Protein AF-A0A2E3HPB3-F1 (afdb_monomer)

Structure (mmCIF, N/CA/C/O backbone):
data_AF-A0A2E3HPB3-F1
#
_entry.id   AF-A0A2E3HPB3-F1
#
loop_
_atom_site.group_PDB
_atom_site.id
_atom_site.type_symbol
_atom_site.label_atom_id
_atom_site.label_alt_id
_atom_site.label_comp_id
_atom_site.label_asym_id
_atom_site.label_entity_id
_atom_site.label_seq_id
_atom_site.pdbx_PDB_ins_code
_atom_site.Cartn_x
_atom_site.Cartn_y
_atom_site.Cartn_z
_atom_site.occupancy
_atom_site.B_iso_or_equiv
_atom_site.auth_seq_id
_atom_site.auth_comp_id
_atom_site.auth_asym_id
_atom_site.auth_atom_id
_atom_site.pdbx_PDB_model_num
ATOM 1 N N . MET A 1 1 ? -21.289 51.009 31.055 1.00 35.31 1 MET A N 1
ATOM 2 C CA . MET A 1 1 ? -22.505 50.602 30.320 1.00 35.31 1 MET A CA 1
ATOM 3 C C . MET A 1 1 ? -22.100 50.362 28.869 1.00 35.31 1 MET A C 1
ATOM 5 O O . MET A 1 1 ? -22.035 51.293 28.080 1.00 35.31 1 MET A O 1
ATOM 9 N N . LEU A 1 2 ? -21.604 49.149 28.607 1.00 27.69 2 LEU A N 1
ATOM 10 C CA . LEU A 1 2 ? -20.829 48.778 27.420 1.00 27.69 2 LEU A CA 1
ATOM 11 C C . LEU A 1 2 ? -21.736 48.537 26.209 1.00 27.69 2 LEU A C 1
ATOM 13 O O . LEU A 1 2 ? -22.706 47.791 26.275 1.00 27.69 2 LEU A O 1
ATOM 17 N N . LEU A 1 3 ? -21.364 49.201 25.118 1.00 26.70 3 LEU A N 1
ATOM 18 C CA . LEU A 1 3 ? -21.991 49.202 23.805 1.00 26.70 3 LEU A CA 1
ATOM 19 C C . LEU A 1 3 ? -21.912 47.838 23.105 1.00 26.70 3 LEU A C 1
ATOM 21 O O . LEU A 1 3 ? -20.835 47.264 22.944 1.00 26.70 3 LEU A O 1
ATOM 25 N N . LEU A 1 4 ? -23.059 47.412 22.579 1.00 33.59 4 LEU A N 1
ATOM 26 C CA . LEU A 1 4 ? -23.195 46.507 21.440 1.00 33.59 4 LEU A CA 1
ATOM 27 C C . LEU A 1 4 ? -22.296 46.956 20.274 1.00 33.59 4 LEU A C 1
ATOM 29 O O . LEU A 1 4 ? -22.529 48.005 19.676 1.00 33.59 4 LEU A O 1
ATOM 33 N N . LYS A 1 5 ? -21.319 46.126 19.894 1.00 29.44 5 LYS A N 1
ATOM 34 C CA . LYS A 1 5 ? -20.762 46.097 18.534 1.00 29.44 5 LYS A CA 1
ATOM 35 C C . LYS A 1 5 ? -20.540 44.654 18.103 1.00 29.44 5 LYS A C 1
ATOM 37 O O . LYS A 1 5 ? -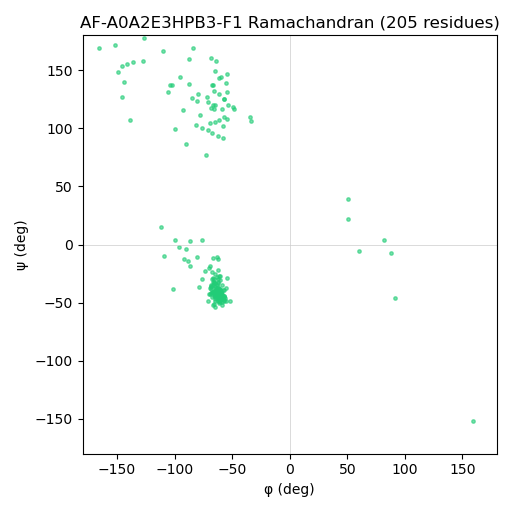19.616 43.984 18.558 1.00 29.44 5 LYS A O 1
ATOM 42 N N . ALA A 1 6 ? -21.399 44.215 17.189 1.00 35.78 6 ALA A N 1
ATOM 43 C CA . ALA A 1 6 ? -21.178 43.071 16.326 1.00 35.78 6 ALA A CA 1
ATOM 44 C C . ALA A 1 6 ? -19.790 43.183 15.675 1.00 35.78 6 ALA A C 1
ATOM 46 O O . ALA A 1 6 ? -19.506 44.138 14.951 1.00 35.78 6 ALA A O 1
ATOM 47 N N . LYS A 1 7 ? -18.909 42.219 15.952 1.00 32.72 7 LYS A N 1
ATOM 48 C CA . LYS A 1 7 ? -17.647 42.060 15.232 1.00 32.72 7 LYS A CA 1
ATOM 49 C C . LYS A 1 7 ? -17.840 40.959 14.201 1.00 32.72 7 LYS A C 1
ATOM 51 O O . LYS A 1 7 ? -17.795 39.775 14.516 1.00 32.72 7 LYS A O 1
ATOM 56 N N . GLN A 1 8 ? -18.074 41.412 12.973 1.00 33.19 8 GLN A N 1
ATOM 57 C CA . GLN A 1 8 ? -17.817 40.707 11.727 1.0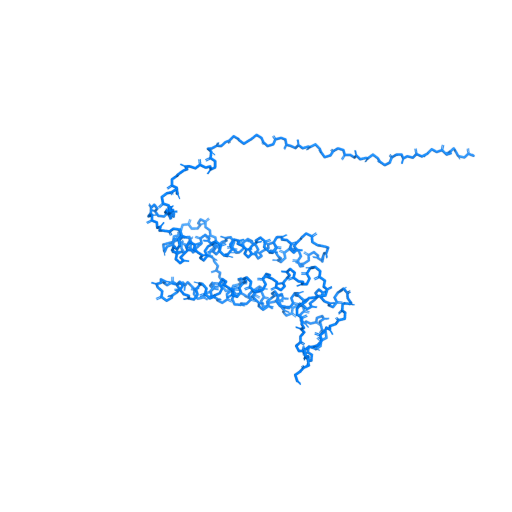0 33.19 8 GLN A CA 1
ATOM 58 C C . GLN A 1 8 ? -16.546 39.853 11.888 1.00 33.19 8 GLN A C 1
ATOM 60 O O . GLN A 1 8 ? -15.445 40.394 12.026 1.00 33.19 8 GLN A O 1
ATOM 65 N N . ILE A 1 9 ? -16.682 38.527 11.925 1.00 39.16 9 ILE A N 1
ATOM 66 C CA . ILE A 1 9 ? -15.527 37.632 11.867 1.00 39.16 9 ILE A CA 1
ATOM 67 C C . ILE A 1 9 ? -14.973 37.771 10.453 1.00 39.16 9 ILE A C 1
ATOM 69 O O . ILE A 1 9 ? -15.575 37.338 9.472 1.00 39.16 9 ILE A O 1
ATOM 73 N N . HIS A 1 10 ? -13.859 38.489 10.360 1.00 36.03 10 HIS A N 1
ATOM 74 C CA . HIS A 1 10 ? -13.118 38.719 9.135 1.00 36.03 10 HIS A CA 1
ATOM 75 C C . HIS A 1 10 ? -12.724 37.358 8.546 1.00 36.03 10 HIS A C 1
ATOM 77 O O . HIS A 1 10 ? -11.862 36.667 9.086 1.00 36.03 10 HIS A O 1
ATOM 83 N N . LEU A 1 11 ? -13.344 36.989 7.424 1.00 37.62 11 LEU A N 1
ATOM 84 C CA . LEU A 1 11 ? -12.780 36.048 6.461 1.00 37.62 11 LEU A CA 1
ATOM 85 C C . LEU A 1 11 ? -11.439 36.632 6.002 1.00 37.62 11 LEU A C 1
ATOM 87 O O . LEU A 1 11 ? -11.377 37.462 5.092 1.00 37.62 11 LEU A O 1
ATOM 91 N N . THR A 1 12 ? -10.360 36.264 6.684 1.00 40.06 12 THR A N 1
ATOM 92 C CA . THR A 1 12 ? -9.002 36.571 6.260 1.00 40.06 12 THR A CA 1
ATOM 93 C C . THR A 1 12 ? -8.743 35.838 4.951 1.00 40.06 12 THR A C 1
ATOM 95 O O . THR A 1 12 ? -8.593 34.622 4.889 1.00 40.06 12 THR A O 1
ATOM 98 N N . SER A 1 13 ? -8.750 36.632 3.885 1.00 42.00 13 SER A N 1
ATOM 99 C CA . SER A 1 13 ? -8.303 36.324 2.532 1.00 42.00 13 SER A CA 1
ATOM 100 C C . SER A 1 13 ? -7.113 35.356 2.517 1.00 42.00 13 SER A C 1
ATOM 102 O O . SER A 1 13 ? -5.971 35.733 2.795 1.00 42.00 13 SER A O 1
ATOM 104 N N . LEU A 1 14 ? -7.372 34.099 2.146 1.00 47.59 14 LEU A N 1
ATOM 105 C CA . LEU A 1 14 ? -6.351 33.203 1.615 1.00 47.59 14 LEU A CA 1
ATOM 106 C C . LEU A 1 14 ? -5.850 33.833 0.310 1.00 47.59 14 LEU A C 1
ATOM 108 O O . LEU A 1 14 ? -6.446 33.644 -0.752 1.00 47.59 14 LEU A O 1
ATOM 112 N N . LYS A 1 15 ? -4.768 34.616 0.378 1.00 47.03 15 LYS A N 1
ATOM 113 C CA . LYS A 1 15 ? -4.066 35.098 -0.816 1.00 47.03 15 LYS A CA 1
ATOM 114 C C . LYS A 1 15 ? -3.632 33.871 -1.621 1.00 47.03 15 LYS A C 1
ATOM 116 O O . LYS A 1 15 ? -2.656 33.213 -1.264 1.00 47.03 15 LYS A O 1
ATOM 121 N N . LYS A 1 16 ? -4.356 33.546 -2.700 1.00 56.94 16 LYS A N 1
ATOM 122 C CA . LYS A 1 16 ? -3.933 32.541 -3.683 1.00 56.94 16 LYS A CA 1
ATOM 123 C C . LYS A 1 16 ? -2.545 32.944 -4.172 1.00 56.94 16 LYS A C 1
ATOM 125 O O . LYS A 1 16 ? -2.402 33.925 -4.899 1.00 56.94 16 LYS A O 1
ATOM 130 N N . LYS A 1 17 ? -1.513 32.205 -3.763 1.00 55.81 17 LYS A N 1
ATOM 131 C CA . LYS A 1 17 ? -0.194 32.293 -4.388 1.00 55.81 17 LYS A CA 1
ATOM 132 C C . LYS A 1 17 ? -0.417 31.871 -5.839 1.00 55.81 17 LYS A C 1
ATOM 134 O O . LYS A 1 17 ? -0.723 30.710 -6.095 1.00 55.81 17 LYS A O 1
ATOM 139 N N . VAL A 1 18 ? -0.369 32.817 -6.775 1.00 55.22 18 VAL A N 1
ATOM 140 C CA . VAL A 1 18 ? -0.432 32.503 -8.204 1.00 55.22 18 VAL A CA 1
ATOM 141 C C . VAL A 1 18 ? 0.856 31.757 -8.527 1.00 55.22 18 VAL A C 1
ATOM 143 O O . VAL A 1 18 ? 1.910 32.363 -8.707 1.00 55.22 18 VAL A O 1
ATOM 146 N N . ILE A 1 19 ? 0.791 30.428 -8.519 1.00 59.78 19 ILE A N 1
ATOM 147 C CA . ILE A 1 19 ? 1.886 29.583 -8.979 1.00 59.78 19 ILE A CA 1
ATOM 148 C C . ILE A 1 19 ? 1.920 29.753 -10.500 1.00 59.78 19 ILE A C 1
ATOM 150 O O . ILE A 1 19 ? 1.117 29.157 -11.215 1.00 59.78 19 ILE A O 1
ATOM 154 N N . LYS A 1 20 ? 2.808 30.615 -11.011 1.00 59.38 20 LYS A N 1
ATOM 155 C CA . LYS A 1 20 ? 3.120 30.617 -12.443 1.00 59.38 20 LYS A CA 1
ATOM 156 C C . LYS A 1 20 ? 3.783 29.278 -12.757 1.00 59.38 20 LYS A C 1
ATOM 158 O O . LYS A 1 20 ? 4.824 28.963 -12.187 1.00 59.38 20 LYS A O 1
ATOM 163 N N . MET A 1 21 ? 3.186 28.492 -13.651 1.00 56.34 21 MET A N 1
ATOM 164 C CA . MET A 1 21 ? 3.790 27.259 -14.159 1.00 56.34 21 MET A CA 1
ATOM 165 C C . MET A 1 21 ? 4.947 27.607 -15.106 1.00 56.34 21 MET A C 1
ATOM 167 O O . MET A 1 21 ? 4.804 27.574 -16.324 1.00 56.34 21 MET A O 1
ATOM 171 N N . THR A 1 22 ? 6.090 28.003 -14.550 1.00 64.19 22 THR A N 1
ATOM 172 C CA . THR A 1 22 ? 7.336 28.216 -15.293 1.00 64.19 22 THR A CA 1
ATOM 173 C C . THR A 1 22 ? 8.115 26.906 -15.315 1.00 64.19 22 THR A C 1
ATOM 175 O O . THR A 1 22 ? 8.931 26.638 -14.438 1.00 64.19 22 THR A O 1
ATOM 178 N N . GLY A 1 23 ? 7.808 26.055 -16.289 1.00 66.88 23 GLY A N 1
ATOM 179 C CA . GLY A 1 23 ? 8.467 24.772 -16.506 1.00 66.88 23 GLY A CA 1
ATOM 180 C C . GLY A 1 23 ? 8.124 24.212 -17.887 1.00 66.88 23 GLY A C 1
ATOM 181 O O . GLY A 1 23 ? 7.237 24.750 -18.559 1.00 66.88 23 GLY A O 1
ATOM 182 N N . PRO A 1 24 ? 8.820 23.157 -18.344 1.00 73.56 24 PRO A N 1
ATOM 183 C CA . PRO A 1 24 ? 8.450 22.469 -19.573 1.00 73.56 24 PRO A CA 1
ATOM 184 C C . PRO A 1 24 ? 6.982 22.029 -19.517 1.00 73.56 24 PRO A C 1
ATOM 186 O O . PRO A 1 24 ? 6.447 21.711 -18.452 1.00 73.56 24 PRO A O 1
ATOM 189 N N . LYS A 1 25 ? 6.317 22.032 -20.679 1.00 82.06 25 LYS A N 1
ATOM 190 C CA . LYS A 1 25 ? 4.925 21.582 -20.789 1.00 82.06 25 LYS A CA 1
ATOM 191 C C . LYS A 1 25 ? 4.808 20.167 -20.224 1.00 82.06 25 LYS A C 1
ATOM 193 O O . LYS A 1 25 ? 5.574 19.288 -20.607 1.00 82.06 25 LYS A O 1
ATOM 198 N N . ILE A 1 26 ? 3.821 19.956 -19.352 1.00 81.94 26 ILE A N 1
ATOM 199 C CA . ILE A 1 26 ? 3.561 18.641 -18.746 1.00 81.94 26 ILE A CA 1
ATOM 200 C C . ILE A 1 26 ? 3.239 17.601 -19.834 1.00 81.94 26 ILE A C 1
ATOM 202 O O . ILE A 1 26 ? 3.688 16.461 -19.760 1.00 81.94 26 ILE A O 1
ATOM 206 N N . TYR A 1 27 ? 2.504 17.993 -20.880 1.00 86.31 27 TYR A N 1
ATOM 207 C CA . TYR A 1 27 ? 2.225 17.125 -22.021 1.00 86.31 27 TYR A CA 1
ATOM 208 C C . TYR A 1 27 ? 3.366 17.174 -23.048 1.00 86.31 27 TYR A C 1
ATOM 210 O O . TYR A 1 27 ? 3.728 18.236 -23.553 1.00 86.31 27 TYR A O 1
ATOM 218 N N . THR A 1 28 ? 3.905 16.003 -23.397 1.00 88.38 28 THR A N 1
ATOM 219 C CA . THR A 1 28 ? 4.989 15.865 -24.390 1.00 88.38 28 THR A CA 1
ATOM 220 C C . THR A 1 28 ? 4.541 15.220 -25.699 1.00 88.38 28 THR A C 1
ATOM 222 O O . THR A 1 28 ? 5.323 15.189 -26.643 1.00 88.38 28 THR A O 1
ATOM 225 N N . LYS A 1 29 ? 3.317 14.668 -25.754 1.00 90.69 29 LYS A N 1
ATOM 226 C CA . LYS A 1 29 ? 2.760 13.856 -26.860 1.00 90.69 29 LYS A CA 1
ATOM 227 C C . LYS A 1 29 ? 3.523 12.565 -27.190 1.00 90.69 29 LYS A C 1
ATOM 229 O O . LYS A 1 29 ? 3.034 11.733 -27.941 1.00 90.69 29 LYS A O 1
ATOM 234 N N . LYS A 1 30 ? 4.674 12.321 -26.555 1.00 88.31 30 LYS A N 1
ATOM 235 C CA . LYS A 1 30 ? 5.523 11.147 -26.801 1.00 88.31 30 LYS A CA 1
ATOM 236 C C . LYS A 1 30 ? 4.864 9.808 -26.481 1.00 88.31 30 LYS A C 1
ATOM 238 O O . LYS A 1 30 ? 5.467 8.807 -26.811 1.00 88.31 30 LYS A O 1
ATOM 243 N N . GLY A 1 31 ? 3.724 9.762 -25.794 1.00 90.62 31 GLY A N 1
ATOM 244 C CA . GLY A 1 31 ? 3.033 8.511 -25.460 1.00 90.62 31 GLY A CA 1
ATOM 245 C C . GLY A 1 31 ? 1.699 8.319 -26.180 1.00 90.62 31 GLY A C 1
ATOM 246 O O . GLY A 1 31 ? 0.885 7.526 -25.712 1.00 90.62 31 GLY A O 1
ATOM 247 N N . GLU A 1 32 ? 1.410 9.092 -27.231 1.00 94.31 32 GLU A N 1
ATOM 248 C CA . GLU A 1 32 ? 0.180 8.944 -28.034 1.00 94.31 32 GLU A CA 1
ATOM 249 C C . GLU A 1 32 ? 0.182 7.651 -28.869 1.00 94.31 32 GLU A C 1
ATOM 251 O O . GLU A 1 32 ? -0.877 7.122 -29.183 1.00 94.31 32 GLU A O 1
ATOM 256 N N . ASP A 1 33 ? 1.362 7.076 -29.111 1.00 94.94 33 ASP A N 1
ATOM 257 C CA . ASP A 1 33 ? 1.581 5.773 -29.752 1.00 94.94 33 ASP A CA 1
ATOM 258 C C . ASP A 1 33 ? 1.290 4.565 -28.835 1.00 94.94 33 ASP A C 1
ATOM 260 O O . ASP A 1 33 ? 1.533 3.420 -29.207 1.00 94.94 33 ASP A O 1
ATOM 264 N N . GLY A 1 34 ? 0.808 4.803 -27.611 1.00 94.19 34 GLY A N 1
ATOM 265 C CA . GLY A 1 34 ? 0.532 3.749 -26.633 1.00 94.19 34 GLY A CA 1
ATOM 266 C C . GLY A 1 34 ? 1.755 3.261 -25.848 1.00 94.19 34 GLY A C 1
ATOM 267 O O . GLY A 1 34 ? 1.606 2.370 -25.006 1.00 94.19 34 GLY A O 1
ATOM 268 N N . THR A 1 35 ? 2.934 3.865 -26.038 1.00 96.25 35 THR A N 1
ATOM 269 C CA . THR A 1 35 ? 4.159 3.515 -25.302 1.00 96.25 35 THR A CA 1
ATOM 270 C C . THR A 1 35 ? 4.581 4.610 -24.308 1.00 96.25 35 THR A C 1
ATOM 272 O O . THR A 1 35 ? 4.032 5.715 -24.275 1.00 96.25 35 THR A O 1
ATOM 275 N N . THR A 1 36 ? 5.501 4.287 -23.399 1.00 93.25 36 THR A N 1
ATOM 276 C CA . THR A 1 36 ? 6.054 5.204 -22.393 1.00 93.25 36 THR A CA 1
ATOM 277 C C . THR A 1 36 ? 7.520 4.883 -22.119 1.00 93.25 36 THR A C 1
ATOM 279 O O . THR A 1 36 ? 7.951 3.750 -22.313 1.00 93.25 36 THR A O 1
ATOM 282 N N . GLY A 1 37 ? 8.293 5.882 -21.689 1.00 88.31 37 GLY A N 1
ATOM 283 C CA . GLY A 1 37 ? 9.703 5.707 -21.338 1.00 88.31 37 GLY A CA 1
ATOM 284 C C . GLY A 1 37 ? 9.889 5.295 -19.878 1.00 88.31 37 GLY A C 1
ATOM 285 O O . GLY A 1 37 ? 9.232 5.854 -19.000 1.00 88.31 37 GLY A O 1
ATOM 286 N N . LEU A 1 38 ? 10.797 4.354 -19.630 1.00 85.25 38 LEU A N 1
ATOM 287 C CA . LEU A 1 38 ? 11.338 4.036 -18.310 1.00 85.25 38 LEU A CA 1
ATOM 288 C C . LEU A 1 38 ? 12.493 4.984 -17.962 1.00 85.25 38 LEU A C 1
ATOM 290 O O . LEU A 1 38 ? 13.018 5.697 -18.821 1.00 85.25 38 LEU A O 1
ATOM 294 N N . PHE A 1 39 ? 12.934 4.965 -16.703 1.00 75.19 39 PHE A N 1
ATOM 295 C CA . PHE A 1 39 ? 14.071 5.777 -16.258 1.00 75.19 39 PHE A CA 1
ATOM 296 C C . PHE A 1 39 ? 15.373 5.430 -17.001 1.00 75.19 39 PHE A C 1
ATOM 298 O O . PHE A 1 39 ? 16.202 6.305 -17.239 1.00 75.19 39 PHE A O 1
ATOM 305 N N . SER A 1 40 ? 15.539 4.176 -17.425 1.00 75.94 40 SER A N 1
ATOM 306 C CA . SER A 1 40 ? 16.660 3.747 -18.268 1.00 75.94 40 SER A CA 1
ATOM 307 C C . SER A 1 40 ? 16.676 4.323 -19.688 1.00 75.94 40 SER A C 1
ATOM 309 O O . SER A 1 40 ? 17.677 4.157 -20.384 1.00 75.94 40 SER A O 1
ATOM 311 N N . GLY A 1 41 ? 15.592 4.959 -20.138 1.00 81.81 41 GLY A N 1
ATOM 312 C CA . GLY A 1 41 ? 15.401 5.380 -21.527 1.00 81.81 41 GLY A CA 1
ATOM 313 C C . GLY A 1 41 ? 14.755 4.316 -22.422 1.00 81.81 41 GLY A C 1
ATOM 314 O O . GLY A 1 41 ? 14.376 4.633 -23.548 1.00 81.81 41 GLY A O 1
ATOM 315 N N . GLU A 1 42 ? 14.574 3.088 -21.927 1.00 87.38 42 GLU A N 1
ATOM 316 C CA . GLU A 1 42 ? 13.807 2.042 -22.610 1.00 87.38 42 GLU A CA 1
ATOM 317 C C . GLU A 1 42 ? 12.346 2.475 -22.807 1.00 87.38 42 GLU A C 1
ATOM 319 O O . GLU A 1 42 ? 11.765 3.133 -21.942 1.00 87.38 42 GLU A O 1
ATOM 324 N N . ARG A 1 43 ? 11.733 2.105 -23.938 1.00 92.25 43 ARG A N 1
ATOM 325 C CA . ARG A 1 43 ? 10.304 2.329 -24.186 1.00 92.25 43 ARG A CA 1
ATOM 326 C C . ARG A 1 43 ? 9.527 1.031 -24.077 1.00 92.25 43 ARG A C 1
ATOM 328 O O . ARG A 1 43 ? 9.866 0.049 -24.724 1.00 92.25 43 ARG A O 1
ATOM 335 N N . VAL A 1 44 ? 8.434 1.071 -23.327 1.00 93.25 44 VAL A N 1
ATOM 336 C CA . VAL A 1 44 ? 7.535 -0.068 -23.126 1.00 93.25 44 VAL A CA 1
ATOM 337 C C . VAL A 1 44 ? 6.095 0.319 -23.434 1.00 93.25 44 VAL A C 1
ATOM 339 O O . VAL A 1 44 ? 5.720 1.490 -23.361 1.00 93.25 44 VAL A O 1
ATOM 342 N N . ASN A 1 45 ? 5.255 -0.665 -23.744 1.00 96.56 45 ASN A N 1
ATOM 343 C CA . ASN A 1 45 ? 3.814 -0.446 -23.843 1.00 96.56 45 ASN A CA 1
ATOM 344 C C . ASN A 1 45 ? 3.240 0.061 -22.509 1.00 96.56 45 ASN A C 1
ATOM 346 O O . ASN A 1 45 ? 3.632 -0.413 -21.444 1.00 96.56 45 ASN A O 1
ATOM 350 N N . LYS A 1 46 ? 2.244 0.955 -22.537 1.00 95.25 46 LYS A N 1
ATOM 351 C CA . LYS A 1 46 ? 1.577 1.439 -21.308 1.00 95.25 46 LYS A CA 1
ATOM 352 C C . LYS A 1 46 ? 0.858 0.338 -20.520 1.00 95.25 46 LYS A C 1
ATOM 354 O O . LYS A 1 46 ? 0.631 0.499 -19.327 1.00 95.25 46 LYS A O 1
ATOM 359 N N . HIS A 1 47 ? 0.510 -0.771 -21.174 1.00 94.50 47 HIS A N 1
ATOM 360 C CA . HIS A 1 47 ? -0.072 -1.951 -20.528 1.00 94.50 47 HIS A CA 1
ATOM 361 C C . HIS A 1 47 ? 0.982 -2.932 -19.983 1.00 94.50 47 HIS A C 1
ATOM 363 O O . HIS A 1 47 ? 0.613 -3.991 -19.478 1.00 94.50 47 HIS A O 1
ATOM 369 N N . ASN A 1 48 ? 2.280 -2.616 -20.088 1.00 95.44 48 ASN A N 1
ATOM 370 C CA . ASN A 1 48 ? 3.345 -3.407 -19.476 1.00 95.44 48 ASN A CA 1
ATOM 371 C C . ASN A 1 48 ? 3.083 -3.560 -17.965 1.00 95.44 48 ASN A C 1
ATOM 373 O O . ASN A 1 48 ? 2.670 -2.604 -17.301 1.00 95.44 48 ASN A O 1
ATOM 377 N N . ILE A 1 49 ? 3.327 -4.761 -17.426 1.00 95.88 49 ILE A N 1
ATOM 378 C CA . ILE A 1 49 ? 3.022 -5.100 -16.029 1.00 95.88 49 ILE A CA 1
ATOM 379 C C . ILE A 1 49 ? 3.677 -4.129 -15.040 1.00 95.88 49 ILE A C 1
ATOM 381 O O . ILE A 1 49 ? 3.030 -3.707 -14.090 1.00 95.88 49 ILE A O 1
ATOM 385 N N . ARG A 1 50 ? 4.901 -3.671 -15.309 1.00 94.12 50 ARG A N 1
ATOM 386 C CA . ARG A 1 50 ? 5.623 -2.708 -14.476 1.00 94.12 50 ARG A CA 1
ATOM 387 C C . ARG A 1 50 ? 4.901 -1.365 -14.405 1.00 94.12 50 ARG A C 1
ATOM 389 O O . ARG A 1 50 ? 4.648 -0.854 -13.317 1.00 94.12 50 ARG A O 1
ATOM 396 N N . ILE A 1 51 ? 4.503 -0.830 -15.560 1.00 95.00 51 ILE A N 1
ATOM 397 C CA . ILE A 1 51 ? 3.746 0.429 -15.651 1.00 95.00 51 ILE A CA 1
ATOM 398 C C . ILE A 1 51 ? 2.393 0.291 -14.956 1.00 95.00 51 ILE A C 1
ATOM 400 O O . ILE A 1 51 ? 1.993 1.173 -14.195 1.00 95.00 51 ILE A O 1
ATOM 404 N N . LYS A 1 52 ? 1.713 -0.840 -15.165 1.00 96.75 52 LYS A N 1
ATOM 405 C CA . LYS A 1 52 ? 0.449 -1.157 -14.499 1.00 96.75 52 LYS A CA 1
ATOM 406 C C . LYS A 1 52 ? 0.621 -1.189 -12.977 1.00 96.75 52 LYS A C 1
ATOM 408 O O . LYS A 1 52 ? -0.180 -0.572 -12.278 1.00 96.75 52 LYS A O 1
ATOM 413 N N . THR A 1 53 ? 1.663 -1.835 -12.460 1.00 97.06 53 THR A N 1
ATOM 414 C CA . THR A 1 53 ? 1.974 -1.887 -11.023 1.00 97.06 53 THR A CA 1
ATOM 415 C C . THR A 1 53 ? 2.240 -0.495 -10.453 1.00 97.06 53 THR A C 1
ATOM 417 O O . THR A 1 53 ? 1.591 -0.114 -9.480 1.00 97.06 53 THR A O 1
ATOM 420 N N . CYS A 1 54 ? 3.107 0.305 -11.085 1.00 95.88 54 CYS A N 1
ATOM 421 C CA . CYS A 1 54 ? 3.382 1.682 -10.657 1.00 95.88 54 CYS A CA 1
ATOM 422 C C . CYS A 1 54 ? 2.120 2.561 -10.666 1.00 95.88 54 CYS A C 1
ATOM 424 O O . CYS A 1 54 ? 1.892 3.309 -9.721 1.00 95.88 54 CYS A O 1
ATOM 426 N N . GLY A 1 55 ? 1.264 2.438 -11.686 1.00 97.00 55 GLY A N 1
ATOM 427 C CA . GLY A 1 55 ? 0.002 3.180 -11.746 1.00 97.00 55 GLY A CA 1
ATOM 428 C C . GLY A 1 55 ? -0.986 2.788 -10.642 1.00 97.00 55 GLY A C 1
ATOM 429 O O . GLY A 1 55 ? -1.677 3.644 -10.102 1.00 97.00 55 GLY A O 1
ATOM 430 N N . ASN A 1 56 ? -1.032 1.509 -10.254 1.00 98.56 56 ASN A N 1
ATOM 431 C CA . ASN A 1 56 ? -1.895 1.058 -9.156 1.00 98.56 56 ASN A CA 1
ATOM 432 C C . ASN A 1 56 ? -1.335 1.437 -7.775 1.00 98.56 56 ASN A C 1
ATOM 434 O O . ASN A 1 56 ? -2.111 1.681 -6.856 1.00 98.56 56 ASN A O 1
ATOM 438 N N . LEU A 1 57 ? -0.009 1.527 -7.623 1.00 98.31 57 LEU A N 1
ATOM 439 C CA . LEU A 1 57 ? 0.617 2.111 -6.430 1.00 98.31 57 LEU A CA 1
ATOM 440 C C . LEU A 1 57 ? 0.245 3.589 -6.270 1.00 98.31 57 LEU A C 1
ATOM 442 O O . LEU A 1 57 ? -0.055 4.021 -5.159 1.00 98.31 57 LEU A O 1
ATOM 446 N N . ASP A 1 58 ? 0.223 4.346 -7.368 1.00 97.88 58 ASP A N 1
ATOM 447 C CA . ASP A 1 58 ? -0.210 5.745 -7.359 1.00 97.88 58 ASP A CA 1
ATOM 448 C C . ASP A 1 58 ? -1.706 5.874 -7.016 1.00 97.88 58 ASP A C 1
ATOM 450 O O . ASP A 1 58 ? -2.083 6.668 -6.156 1.00 97.88 58 ASP A O 1
ATOM 454 N N . GLU A 1 59 ? -2.560 5.011 -7.579 1.00 98.62 59 GLU A N 1
ATOM 455 C CA . GLU A 1 59 ? -3.984 4.930 -7.217 1.00 98.62 59 GLU A CA 1
ATOM 456 C C . GLU A 1 59 ? -4.180 4.667 -5.710 1.00 98.62 59 GLU A C 1
ATOM 458 O O . GLU A 1 59 ? -4.943 5.371 -5.043 1.00 98.62 59 GLU A O 1
ATOM 463 N N . LEU A 1 60 ? -3.461 3.690 -5.144 1.00 98.81 60 LEU A N 1
ATOM 464 C CA . LEU A 1 60 ? -3.471 3.410 -3.705 1.00 98.81 60 LEU A CA 1
ATOM 465 C C . LEU A 1 60 ? -3.021 4.630 -2.888 1.00 98.81 60 LEU A C 1
ATOM 467 O O . LEU A 1 60 ? -3.630 4.961 -1.869 1.00 98.81 60 LEU A O 1
ATOM 471 N N . ASN A 1 61 ? -1.975 5.319 -3.342 1.00 98.44 61 ASN A N 1
ATOM 472 C CA . ASN A 1 61 ? -1.458 6.511 -2.685 1.00 98.44 61 ASN A CA 1
ATOM 473 C C . ASN A 1 61 ? -2.503 7.643 -2.643 1.00 98.44 61 ASN A C 1
ATOM 475 O O . ASN A 1 61 ? -2.644 8.324 -1.623 1.00 98.44 61 ASN A O 1
ATOM 479 N N . VAL A 1 62 ? -3.293 7.808 -3.710 1.00 98.25 62 VAL A N 1
ATOM 480 C CA . VAL A 1 62 ? -4.417 8.758 -3.758 1.00 98.25 62 VAL A CA 1
ATOM 481 C C . VAL A 1 62 ? -5.517 8.371 -2.769 1.00 98.25 62 VAL A C 1
ATOM 483 O O . VAL A 1 62 ? -5.996 9.244 -2.042 1.00 98.25 62 VAL A O 1
ATOM 486 N N . TRP A 1 63 ? -5.879 7.086 -2.664 1.00 98.50 63 TRP A N 1
ATOM 487 C CA . TRP A 1 63 ? -6.847 6.620 -1.660 1.00 98.50 63 TRP A CA 1
ATOM 488 C C . TRP A 1 63 ? -6.417 6.975 -0.233 1.00 98.50 63 TRP A C 1
ATOM 490 O O . TRP A 1 63 ? -7.218 7.498 0.545 1.00 98.50 63 TRP A O 1
ATOM 500 N N . ILE A 1 64 ? -5.141 6.770 0.102 1.00 98.50 64 ILE A N 1
ATOM 501 C CA . ILE A 1 64 ? -4.586 7.164 1.405 1.00 98.50 64 ILE A CA 1
ATOM 502 C C . ILE A 1 64 ? -4.651 8.685 1.592 1.00 98.50 64 ILE A C 1
ATOM 504 O O . ILE A 1 64 ? -5.037 9.170 2.658 1.00 98.50 64 ILE A O 1
ATOM 508 N N . GLY A 1 65 ? -4.350 9.452 0.543 1.00 97.81 65 GLY A N 1
ATOM 509 C CA . GLY A 1 65 ? -4.513 10.904 0.535 1.00 97.81 65 GLY A CA 1
ATOM 510 C C . GLY A 1 65 ? -5.950 11.351 0.822 1.00 97.81 65 GLY A C 1
ATOM 511 O O . GLY A 1 65 ? -6.149 12.310 1.565 1.00 97.81 65 GLY A O 1
ATOM 512 N N . MET A 1 66 ? -6.953 10.640 0.297 1.00 97.50 66 MET A N 1
ATOM 513 C CA . MET A 1 66 ? -8.367 10.921 0.565 1.00 97.50 66 MET A CA 1
ATOM 514 C C . MET A 1 66 ? -8.755 10.645 2.021 1.00 97.50 66 MET A C 1
ATOM 516 O O . MET A 1 66 ? -9.485 11.441 2.611 1.00 97.50 66 MET A O 1
ATOM 520 N N . ILE A 1 67 ? -8.258 9.557 2.618 1.00 98.00 67 ILE A N 1
ATOM 521 C CA . ILE A 1 67 ? -8.513 9.216 4.029 1.00 98.00 67 ILE A CA 1
ATOM 522 C C . ILE A 1 67 ? -7.983 10.322 4.952 1.00 98.00 67 ILE A C 1
ATOM 524 O O . ILE A 1 67 ? -8.673 10.743 5.877 1.00 98.00 67 ILE A O 1
ATOM 528 N N . ARG A 1 68 ? -6.807 10.881 4.647 1.00 96.62 68 ARG A N 1
ATOM 529 C CA . ARG A 1 68 ? -6.173 11.970 5.416 1.00 96.62 68 ARG A CA 1
ATOM 530 C C . ARG A 1 68 ? -6.944 13.295 5.447 1.00 96.62 68 ARG A C 1
ATOM 532 O O . ARG A 1 68 ? -6.564 14.189 6.202 1.00 96.62 68 ARG A O 1
ATOM 539 N N . ASN A 1 69 ? -7.988 13.451 4.630 1.00 95.00 69 ASN A N 1
ATOM 540 C CA . ASN A 1 69 ? -8.848 14.640 4.645 1.00 95.00 69 ASN A CA 1
ATOM 541 C C . ASN A 1 69 ? -9.899 14.608 5.766 1.00 95.00 69 ASN A C 1
ATOM 543 O O . ASN A 1 69 ? -10.568 15.613 6.007 1.00 95.00 69 ASN A O 1
ATOM 547 N N . PHE A 1 70 ? -10.073 13.469 6.435 1.00 95.50 70 PHE A N 1
ATOM 548 C CA . PHE A 1 70 ? -10.976 13.336 7.572 1.00 95.50 70 PHE A CA 1
ATOM 549 C C . PHE A 1 70 ? -10.275 13.710 8.887 1.00 95.50 70 PHE A C 1
ATOM 551 O O . PHE A 1 70 ? -9.049 13.713 8.988 1.00 95.50 70 PHE A O 1
ATOM 558 N N . LYS A 1 71 ? -11.063 14.035 9.919 1.00 93.12 71 LYS A N 1
ATOM 559 C CA . LYS A 1 71 ? -10.538 14.300 11.264 1.00 93.12 71 LYS A CA 1
ATOM 560 C C . LYS A 1 71 ? -10.066 12.986 11.895 1.00 93.12 71 LYS A C 1
ATOM 562 O O . LYS A 1 71 ? -10.847 12.046 11.976 1.00 93.12 71 LYS A O 1
ATOM 567 N N . MET A 1 72 ? -8.823 12.954 12.367 1.00 95.12 72 MET A N 1
ATOM 568 C CA . MET A 1 72 ? -8.210 11.819 13.066 1.00 95.12 72 MET A CA 1
ATOM 569 C C . MET A 1 72 ? -7.124 12.311 14.030 1.00 95.12 72 MET A C 1
ATOM 571 O O . MET A 1 72 ? -6.783 13.499 14.030 1.00 95.12 72 MET A O 1
ATOM 575 N N . ASP A 1 73 ? -6.590 11.417 14.858 1.00 95.00 73 ASP A N 1
ATOM 576 C CA . ASP A 1 73 ? -5.484 11.741 15.751 1.00 95.00 73 ASP A CA 1
ATOM 577 C C . ASP A 1 73 ? -4.174 12.005 14.979 1.00 95.00 73 ASP A C 1
ATOM 579 O O . ASP A 1 73 ? -3.988 11.624 13.818 1.00 95.00 73 ASP A O 1
ATOM 583 N N . LYS A 1 74 ? -3.239 12.692 15.641 1.00 96.00 74 LYS A N 1
ATOM 584 C CA . LYS A 1 74 ? -1.980 13.120 15.021 1.00 96.00 74 LYS A CA 1
ATOM 585 C C . LYS A 1 74 ? -1.069 11.943 14.663 1.00 96.00 74 LYS A C 1
ATOM 587 O O . LYS A 1 74 ? -0.331 12.052 13.685 1.00 96.00 74 LYS A O 1
ATOM 592 N N . ASN A 1 75 ? -1.099 10.857 15.437 1.00 96.12 75 ASN A N 1
ATOM 593 C CA . ASN A 1 75 ? -0.287 9.679 15.154 1.00 96.12 75 ASN A CA 1
ATOM 594 C C . ASN A 1 75 ? -0.764 9.026 13.852 1.00 96.12 75 ASN A C 1
ATOM 596 O O . ASN A 1 75 ? 0.028 8.909 12.922 1.00 96.12 75 ASN A O 1
ATOM 600 N N . THR A 1 76 ? -2.063 8.746 13.723 1.00 97.38 76 THR A N 1
ATOM 601 C CA . THR A 1 76 ? -2.653 8.197 12.492 1.00 97.38 76 THR A CA 1
ATOM 602 C C . THR A 1 76 ? -2.370 9.086 11.280 1.00 97.38 76 THR A C 1
ATOM 604 O O . THR A 1 76 ? -1.902 8.598 10.251 1.00 97.38 76 THR A O 1
ATOM 607 N N . GLN A 1 77 ? -2.557 10.406 11.400 1.00 97.75 77 GLN A N 1
ATOM 608 C CA . GLN A 1 77 ? -2.290 11.335 10.296 1.00 97.75 77 GLN A CA 1
ATOM 609 C C . GLN A 1 77 ? -0.826 11.286 9.828 1.00 97.75 77 GLN A C 1
ATOM 611 O O . GLN A 1 77 ? -0.562 11.304 8.623 1.00 97.75 77 GLN A O 1
ATOM 616 N N . ASN A 1 78 ? 0.126 11.226 10.764 1.00 98.00 78 ASN A N 1
ATOM 617 C CA . ASN A 1 78 ? 1.551 11.128 10.454 1.00 98.00 78 ASN A CA 1
ATOM 618 C C . ASN A 1 78 ? 1.904 9.766 9.847 1.00 98.00 78 ASN A C 1
ATOM 620 O O . ASN A 1 78 ? 2.616 9.722 8.847 1.00 98.00 78 ASN A O 1
ATOM 624 N N . THR A 1 79 ? 1.360 8.676 10.392 1.00 98.44 79 THR A N 1
ATOM 625 C CA . THR A 1 79 ? 1.548 7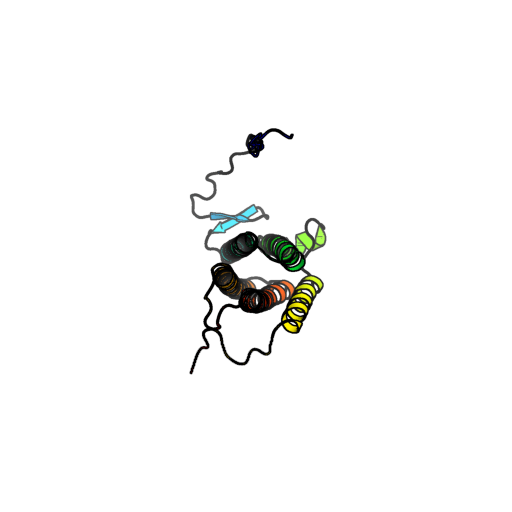.319 9.867 1.00 98.44 79 THR A CA 1
ATOM 626 C C . THR A 1 79 ? 1.096 7.223 8.413 1.00 98.44 79 THR A C 1
ATOM 628 O O . THR A 1 79 ? 1.841 6.721 7.572 1.00 98.44 79 THR A O 1
ATOM 631 N N . LEU A 1 80 ? -0.065 7.790 8.070 1.00 98.50 80 LEU A N 1
ATOM 632 C CA . LEU A 1 80 ? -0.535 7.818 6.684 1.00 98.50 80 LEU A CA 1
ATOM 633 C C . LEU A 1 80 ? 0.397 8.630 5.771 1.00 98.50 80 LEU A C 1
ATOM 635 O O . LEU A 1 80 ? 0.636 8.208 4.645 1.00 98.50 80 LEU A O 1
ATOM 639 N N . ILE A 1 81 ? 0.976 9.748 6.232 1.00 98.12 81 ILE A N 1
ATOM 640 C CA . ILE A 1 81 ? 1.982 10.505 5.457 1.00 98.12 81 ILE A CA 1
ATOM 641 C C . ILE A 1 81 ? 3.227 9.652 5.195 1.00 98.12 81 ILE A C 1
ATOM 643 O O . ILE A 1 81 ? 3.702 9.606 4.060 1.00 98.12 81 ILE A O 1
ATOM 647 N N . THR A 1 82 ? 3.738 8.968 6.219 1.00 98.06 82 THR A N 1
ATOM 648 C CA . THR A 1 82 ? 4.889 8.066 6.087 1.00 98.06 82 THR A CA 1
ATOM 649 C C . THR A 1 82 ? 4.602 6.951 5.084 1.00 98.06 82 THR A C 1
ATOM 651 O O . THR A 1 82 ? 5.443 6.667 4.236 1.00 98.06 82 THR A O 1
ATOM 654 N N . ILE A 1 83 ? 3.397 6.376 5.106 1.00 98.50 83 ILE A N 1
ATOM 655 C CA . ILE A 1 83 ? 2.980 5.364 4.129 1.00 98.50 83 ILE A CA 1
ATOM 656 C C . ILE A 1 83 ? 2.934 5.946 2.710 1.00 98.50 83 ILE A C 1
ATOM 658 O O . ILE A 1 83 ? 3.445 5.318 1.789 1.00 98.50 83 ILE A O 1
ATOM 662 N N . GLN A 1 84 ? 2.380 7.146 2.506 1.00 98.19 84 GLN A N 1
ATOM 663 C CA . GLN A 1 84 ? 2.362 7.776 1.177 1.00 98.19 84 GLN A CA 1
ATOM 664 C C . GLN A 1 84 ? 3.775 8.004 0.625 1.00 98.19 84 GLN A C 1
ATOM 666 O O . GLN A 1 84 ? 4.033 7.747 -0.551 1.00 98.19 84 GLN A O 1
ATOM 671 N N . GLN A 1 85 ? 4.703 8.457 1.473 1.00 96.56 85 GLN A N 1
ATOM 672 C CA . GLN A 1 85 ? 6.111 8.621 1.103 1.00 96.56 85 GLN A CA 1
ATOM 673 C C . GLN A 1 85 ? 6.755 7.280 0.738 1.00 96.56 85 GLN A C 1
ATOM 675 O O . GLN A 1 85 ? 7.465 7.192 -0.262 1.00 96.56 85 GLN A O 1
ATOM 680 N N . GLU A 1 86 ? 6.474 6.228 1.506 1.00 97.31 86 GLU A N 1
ATOM 681 C CA . GLU A 1 86 ? 6.992 4.890 1.233 1.00 97.31 86 GLU A CA 1
ATOM 682 C C . GLU A 1 86 ? 6.421 4.307 -0.067 1.00 97.31 86 GLU A C 1
ATOM 684 O O . GLU A 1 86 ? 7.171 3.766 -0.874 1.00 97.31 86 GLU A O 1
ATOM 689 N N . LEU A 1 87 ? 5.128 4.498 -0.351 1.00 97.75 87 LEU A N 1
ATOM 690 C CA . LEU A 1 87 ? 4.520 4.089 -1.622 1.00 97.75 87 LEU A CA 1
ATOM 691 C C . LEU A 1 87 ? 5.154 4.801 -2.823 1.00 97.75 87 LEU A C 1
ATOM 693 O O . LEU A 1 87 ? 5.382 4.166 -3.853 1.00 97.75 87 LEU A O 1
ATOM 697 N N . MET A 1 88 ? 5.491 6.089 -2.696 1.00 94.38 88 MET A N 1
ATOM 698 C CA . MET A 1 88 ? 6.239 6.812 -3.732 1.00 94.38 88 MET A CA 1
ATOM 699 C C . MET A 1 88 ? 7.647 6.232 -3.921 1.00 94.38 88 MET A C 1
ATOM 701 O O . MET A 1 88 ? 8.081 6.033 -5.058 1.00 94.38 88 MET A O 1
ATOM 705 N N . SER A 1 89 ? 8.345 5.913 -2.828 1.00 93.12 89 SER A N 1
ATOM 706 C CA . SER A 1 89 ? 9.660 5.263 -2.871 1.00 93.12 89 SER A CA 1
ATOM 707 C C . SER A 1 89 ? 9.590 3.881 -3.521 1.00 93.12 89 SER A C 1
ATOM 709 O O . SER A 1 89 ? 10.444 3.549 -4.343 1.00 93.12 89 SER A O 1
ATOM 711 N N . ILE A 1 90 ? 8.577 3.073 -3.201 1.00 94.69 90 ILE A N 1
ATOM 712 C CA . ILE A 1 90 ? 8.346 1.757 -3.812 1.00 94.69 90 ILE A CA 1
ATOM 713 C C . ILE A 1 90 ? 8.041 1.912 -5.304 1.00 94.69 90 ILE A C 1
ATOM 715 O O . ILE A 1 90 ? 8.643 1.222 -6.124 1.00 94.69 90 ILE A O 1
ATOM 719 N N . ALA A 1 91 ? 7.166 2.845 -5.687 1.00 93.75 91 ALA A N 1
ATOM 720 C CA . ALA A 1 91 ? 6.850 3.097 -7.092 1.00 93.75 91 ALA A CA 1
ATOM 721 C C . ALA A 1 91 ? 8.097 3.507 -7.891 1.00 93.75 91 ALA A C 1
ATOM 723 O O . ALA A 1 91 ? 8.296 3.020 -9.004 1.00 93.75 91 ALA A O 1
ATOM 724 N N . ALA A 1 92 ? 8.970 4.338 -7.313 1.00 90.56 92 ALA A N 1
ATOM 725 C CA . ALA A 1 92 ? 10.245 4.705 -7.921 1.00 90.56 92 ALA A CA 1
ATOM 726 C C . ALA A 1 92 ? 11.195 3.501 -8.055 1.00 90.56 92 ALA A C 1
ATOM 728 O O . ALA A 1 92 ? 11.767 3.298 -9.126 1.00 90.56 92 ALA A O 1
ATOM 729 N N . GLN A 1 93 ? 11.315 2.664 -7.019 1.00 90.31 93 GLN A N 1
ATOM 730 C CA . GLN A 1 93 ? 12.123 1.436 -7.040 1.00 90.31 93 GLN A CA 1
ATOM 731 C C . GLN A 1 93 ? 11.624 0.412 -8.071 1.00 90.31 93 GLN A C 1
ATOM 733 O O . GLN A 1 93 ? 12.432 -0.294 -8.668 1.00 90.31 93 GLN A O 1
ATOM 738 N N . LEU A 1 94 ? 10.310 0.351 -8.309 1.00 91.56 94 LEU A N 1
ATOM 739 C CA . LEU A 1 94 ? 9.693 -0.532 -9.301 1.00 91.56 94 LEU A CA 1
ATOM 740 C C . LEU A 1 94 ? 9.569 0.099 -10.694 1.00 91.56 94 LEU A C 1
ATOM 742 O O . LEU A 1 94 ? 9.161 -0.588 -11.625 1.00 91.56 94 LEU A O 1
ATOM 746 N N . SER A 1 95 ? 9.937 1.367 -10.883 1.00 89.38 95 SER A N 1
ATOM 747 C CA . SER A 1 95 ? 9.782 2.053 -12.176 1.00 89.38 95 SER A CA 1
ATOM 748 C C . SER A 1 95 ? 10.713 1.535 -13.278 1.00 89.38 95 SER A C 1
ATOM 750 O O . SER A 1 95 ? 10.434 1.736 -14.456 1.00 89.38 95 SER A O 1
ATOM 752 N N . ASP A 1 96 ? 11.794 0.837 -12.922 1.00 84.56 96 ASP A N 1
ATOM 753 C CA . ASP A 1 96 ? 12.765 0.252 -13.850 1.00 84.56 96 ASP A CA 1
ATOM 754 C C . ASP A 1 96 ? 13.357 -1.025 -13.237 1.00 84.56 96 ASP A C 1
ATOM 756 O O . ASP A 1 96 ? 13.523 -1.105 -12.020 1.00 84.56 96 ASP A O 1
ATOM 760 N N . HIS A 1 97 ? 13.715 -2.018 -14.052 1.00 76.50 97 HIS A N 1
ATOM 761 C CA . HIS A 1 97 ? 14.323 -3.266 -13.572 1.00 76.50 97 HIS A CA 1
ATOM 762 C C . HIS A 1 97 ? 15.671 -3.033 -12.868 1.00 76.50 97 HIS A C 1
ATOM 764 O O . HIS A 1 97 ? 16.045 -3.778 -11.966 1.00 76.50 97 HIS A O 1
ATOM 770 N N . ARG A 1 98 ? 16.387 -1.959 -13.229 1.00 76.25 98 ARG A N 1
ATOM 771 C CA . ARG A 1 98 ? 17.619 -1.521 -12.559 1.00 76.25 98 ARG A CA 1
ATOM 772 C C . ARG A 1 98 ? 17.373 -0.519 -11.438 1.00 76.25 98 ARG A C 1
ATOM 774 O O . ARG A 1 98 ? 18.311 -0.251 -10.692 1.00 76.25 98 ARG A O 1
ATOM 781 N N . ALA A 1 99 ? 16.174 0.060 -11.310 1.00 69.62 99 ALA A N 1
ATOM 782 C CA . ALA A 1 99 ? 15.939 1.181 -10.396 1.00 69.62 99 ALA A CA 1
ATOM 783 C C . ALA A 1 99 ? 16.257 0.821 -8.945 1.00 69.62 99 ALA A C 1
ATOM 785 O O . ALA A 1 99 ? 16.935 1.604 -8.288 1.00 69.62 99 ALA A O 1
ATOM 786 N N . TYR A 1 100 ? 15.854 -0.361 -8.473 1.00 68.88 100 TYR A N 1
ATOM 787 C CA . TYR A 1 100 ? 16.143 -0.807 -7.107 1.00 68.88 100 TYR A CA 1
ATOM 788 C C . TYR A 1 100 ? 17.651 -0.910 -6.813 1.00 68.88 100 TYR A C 1
ATOM 790 O O . TYR A 1 100 ? 18.156 -0.379 -5.820 1.00 68.88 100 TYR A O 1
ATOM 798 N N . GLU A 1 101 ? 18.409 -1.541 -7.710 1.00 69.56 101 GLU A N 1
ATOM 799 C CA . GLU A 1 101 ? 19.863 -1.667 -7.559 1.00 69.56 101 GLU A CA 1
ATOM 800 C C . GLU A 1 101 ? 20.572 -0.314 -7.704 1.00 69.56 101 GLU A C 1
ATOM 802 O O . GLU A 1 101 ? 21.535 -0.018 -6.994 1.00 69.56 101 GLU A O 1
ATOM 807 N N . VAL A 1 102 ? 20.083 0.548 -8.599 1.00 67.19 102 VAL A N 1
ATOM 808 C CA . VAL A 1 102 ? 20.616 1.900 -8.795 1.00 67.19 102 VAL A CA 1
ATOM 809 C C . VAL A 1 102 ? 20.324 2.790 -7.589 1.00 67.19 102 VAL A C 1
ATOM 811 O O . VAL A 1 102 ? 21.229 3.511 -7.169 1.00 67.19 102 VAL A O 1
ATOM 814 N N . SER A 1 103 ? 19.129 2.732 -6.991 1.00 61.78 103 SER A N 1
ATOM 815 C CA . SER A 1 103 ? 18.806 3.503 -5.784 1.00 61.78 103 SER A CA 1
ATOM 816 C C . SER A 1 103 ? 19.688 3.090 -4.614 1.00 61.78 103 SER A C 1
ATOM 818 O O . SER A 1 103 ? 20.204 3.950 -3.901 1.00 61.78 103 SER A O 1
ATOM 820 N N . LYS A 1 104 ? 19.947 1.784 -4.477 1.00 62.78 104 LYS A N 1
ATOM 821 C CA . LYS A 1 104 ? 20.863 1.246 -3.469 1.00 62.78 104 LYS A CA 1
ATOM 822 C C . LYS A 1 104 ? 22.303 1.726 -3.677 1.00 62.78 104 LYS A C 1
ATOM 824 O O . LYS A 1 104 ? 22.955 2.098 -2.709 1.00 62.78 104 LYS A O 1
ATOM 829 N N . LYS A 1 105 ? 22.793 1.746 -4.924 1.00 61.03 105 LYS A N 1
ATOM 830 C CA . LYS A 1 105 ? 24.180 2.129 -5.254 1.00 61.03 105 LYS A CA 1
ATOM 831 C C . LYS A 1 105 ? 24.433 3.637 -5.257 1.00 61.03 105 LYS A C 1
ATOM 833 O O . LYS A 1 105 ? 25.525 4.061 -4.903 1.00 61.03 105 LYS A O 1
ATOM 838 N N . LYS A 1 106 ? 23.469 4.445 -5.705 1.00 60.00 106 LYS A N 1
ATOM 839 C CA . LYS A 1 106 ? 23.644 5.898 -5.877 1.00 60.00 106 LYS A CA 1
ATOM 840 C C . LYS A 1 106 ? 23.142 6.729 -4.693 1.00 60.00 106 LYS A C 1
ATOM 842 O O . LYS A 1 106 ? 23.254 7.948 -4.753 1.00 60.00 106 LYS A O 1
ATOM 847 N N . HIS A 1 107 ? 22.564 6.108 -3.659 1.00 59.75 107 HIS A N 1
ATOM 848 C CA . HIS A 1 107 ? 21.917 6.790 -2.524 1.00 59.75 107 HIS A CA 1
ATOM 849 C C . HIS A 1 107 ? 20.894 7.868 -2.933 1.00 59.75 107 HIS A C 1
ATOM 851 O O . HIS A 1 107 ? 20.576 8.764 -2.156 1.00 59.75 107 HIS A O 1
ATOM 857 N N . THR A 1 108 ? 20.357 7.796 -4.154 1.00 63.06 108 THR A N 1
ATOM 858 C CA . THR A 1 108 ? 19.420 8.796 -4.685 1.00 63.06 108 THR A CA 1
ATOM 859 C C . THR A 1 108 ? 18.036 8.682 -4.052 1.00 63.06 108 THR A C 1
ATOM 861 O O . THR A 1 108 ? 17.286 9.653 -4.048 1.00 63.06 108 THR A O 1
ATOM 864 N N . LEU A 1 109 ? 17.704 7.504 -3.519 1.00 68.56 109 LEU A N 1
ATOM 865 C CA . LEU A 1 109 ? 16.486 7.195 -2.776 1.00 68.56 109 LEU A CA 1
ATOM 866 C C . LEU A 1 109 ? 16.845 6.202 -1.668 1.00 68.56 109 LEU A C 1
ATOM 868 O O . LEU A 1 109 ? 17.627 5.281 -1.914 1.00 68.56 109 LEU A O 1
ATOM 872 N N . LYS A 1 110 ? 16.273 6.363 -0.469 1.00 79.38 110 LYS A N 1
ATOM 873 C CA . LYS A 1 110 ? 16.391 5.355 0.593 1.00 79.38 110 LYS A CA 1
ATOM 874 C C . LYS A 1 110 ? 15.600 4.111 0.155 1.00 79.38 110 LYS A C 1
ATOM 876 O O . LYS A 1 110 ? 14.391 4.239 -0.035 1.00 79.38 110 LYS A O 1
ATOM 881 N N . PRO A 1 111 ? 16.239 2.942 -0.037 1.00 86.12 111 PRO A N 1
ATOM 882 C CA . PRO A 1 111 ? 15.516 1.727 -0.393 1.00 86.12 111 PRO A CA 1
ATOM 883 C C . PRO A 1 111 ? 14.577 1.301 0.733 1.00 86.12 111 PRO A C 1
ATOM 885 O O . PRO A 1 111 ? 14.898 1.493 1.909 1.00 86.12 111 PRO A O 1
ATOM 888 N N . THR A 1 112 ? 13.462 0.674 0.366 1.00 91.06 112 THR A N 1
ATOM 889 C CA . THR A 1 112 ? 12.557 0.045 1.333 1.00 91.06 112 THR A CA 1
ATOM 890 C C . THR A 1 112 ? 13.310 -1.057 2.072 1.00 91.06 112 THR A C 1
ATOM 892 O O . THR A 1 112 ? 13.946 -1.912 1.446 1.00 91.06 112 THR A O 1
ATOM 895 N N . ASP A 1 113 ? 13.252 -1.041 3.401 1.00 93.50 113 ASP A N 1
ATOM 896 C CA . ASP A 1 113 ? 13.966 -1.977 4.264 1.00 93.50 113 ASP A CA 1
ATOM 897 C C . ASP A 1 113 ? 13.029 -2.672 5.270 1.00 93.50 113 ASP A C 1
ATOM 899 O O . ASP A 1 113 ? 11.817 -2.451 5.306 1.00 93.50 113 ASP A O 1
ATOM 903 N N . LYS A 1 114 ? 13.585 -3.581 6.080 1.00 96.06 114 LYS A N 1
ATOM 904 C CA . LYS A 1 114 ? 12.801 -4.334 7.072 1.00 96.06 114 LYS A CA 1
ATOM 905 C C . LYS A 1 114 ? 12.179 -3.433 8.143 1.00 96.06 114 LYS A C 1
ATOM 907 O O . LYS A 1 114 ? 11.122 -3.775 8.662 1.00 96.06 114 LYS A O 1
ATOM 912 N N . ASN A 1 115 ? 12.784 -2.288 8.455 1.00 97.19 115 ASN A N 1
ATOM 913 C CA . ASN A 1 115 ? 12.247 -1.360 9.449 1.00 97.19 115 ASN A CA 1
ATOM 914 C C . ASN A 1 115 ? 10.942 -0.727 8.962 1.00 97.19 115 ASN A C 1
ATOM 916 O O . ASN A 1 115 ? 10.084 -0.424 9.783 1.00 97.19 115 ASN A O 1
ATOM 920 N N . ASN A 1 116 ? 10.758 -0.564 7.647 1.00 97.56 116 ASN A N 1
ATOM 921 C CA . ASN A 1 116 ? 9.483 -0.114 7.088 1.00 97.56 116 ASN A CA 1
ATOM 922 C C . ASN A 1 116 ? 8.349 -1.119 7.358 1.00 97.56 116 ASN A C 1
ATOM 924 O O . ASN A 1 116 ? 7.225 -0.709 7.640 1.00 97.56 116 ASN A O 1
ATOM 928 N N . VAL A 1 117 ? 8.636 -2.424 7.294 1.00 98.38 117 VAL A N 1
ATOM 929 C CA . VAL A 1 117 ? 7.658 -3.484 7.603 1.00 98.38 117 VAL A CA 1
ATOM 930 C C . VAL A 1 117 ? 7.365 -3.513 9.102 1.00 98.38 117 VAL A C 1
ATOM 932 O O . VAL A 1 117 ? 6.205 -3.444 9.497 1.00 98.38 117 VAL A O 1
ATOM 935 N N . VAL A 1 118 ? 8.415 -3.506 9.928 1.00 98.44 118 VAL A N 1
ATOM 936 C CA . VAL A 1 118 ? 8.300 -3.464 11.397 1.00 98.44 118 VAL A CA 1
ATOM 937 C C . VAL A 1 118 ? 7.548 -2.215 11.861 1.00 98.44 118 VAL A C 1
ATOM 939 O O . VAL A 1 118 ? 6.782 -2.262 12.818 1.00 98.44 118 VAL A O 1
ATOM 942 N N . PHE A 1 119 ? 7.712 -1.086 11.171 1.00 98.44 119 PHE A N 1
ATOM 943 C CA . PHE A 1 119 ? 6.935 0.119 11.442 1.00 98.44 119 PHE A CA 1
ATOM 944 C C . PHE A 1 119 ? 5.428 -0.132 11.296 1.00 98.44 119 PHE A C 1
A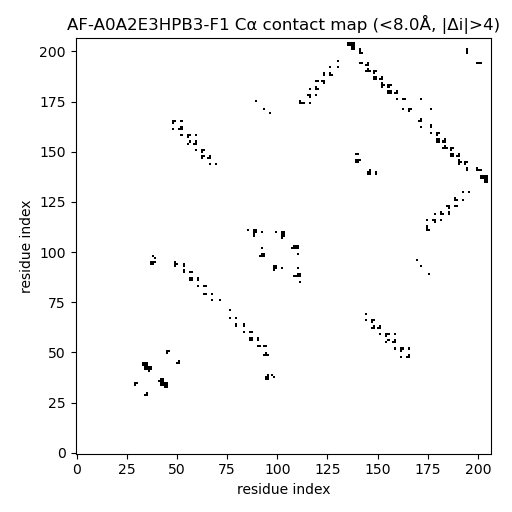TOM 946 O O . PHE A 1 119 ? 4.674 0.256 12.185 1.00 98.44 119 PHE A O 1
ATOM 953 N N . LEU A 1 120 ? 4.986 -0.802 10.225 1.00 98.62 120 LEU A N 1
ATOM 954 C CA . LEU A 1 120 ? 3.571 -1.142 10.043 1.00 98.62 120 LEU A CA 1
ATOM 955 C C . LEU A 1 120 ? 3.079 -2.124 11.108 1.00 98.62 120 LEU A C 1
ATOM 957 O O . LEU A 1 120 ? 1.999 -1.919 11.649 1.00 98.62 120 LEU A O 1
ATOM 961 N N . GLU A 1 121 ? 3.874 -3.143 11.435 1.00 98.62 121 GLU A N 1
ATOM 962 C CA . GLU A 1 121 ? 3.563 -4.114 12.496 1.00 98.62 121 GLU A CA 1
ATOM 963 C C . GLU A 1 121 ? 3.352 -3.411 13.839 1.00 98.62 121 GLU A C 1
ATOM 965 O O . GLU A 1 121 ? 2.304 -3.563 14.458 1.00 98.62 121 GLU A O 1
ATOM 970 N N . ASN A 1 122 ? 4.265 -2.515 14.218 1.00 98.50 122 ASN A N 1
ATOM 971 C CA . ASN A 1 122 ? 4.129 -1.725 15.438 1.00 98.50 122 ASN A CA 1
ATOM 972 C C . ASN A 1 122 ? 2.867 -0.847 1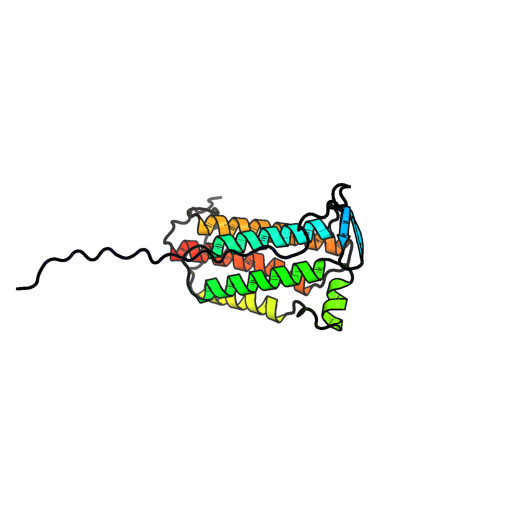5.429 1.00 98.50 122 ASN A C 1
ATOM 974 O O . ASN A 1 122 ? 2.219 -0.695 16.460 1.00 98.50 122 ASN A O 1
ATOM 978 N N . GLN A 1 123 ? 2.502 -0.250 14.290 1.00 98.31 123 GLN A N 1
ATOM 979 C CA . GLN A 1 123 ? 1.273 0.546 14.191 1.00 98.31 123 GLN A CA 1
ATOM 980 C C . GLN A 1 123 ? 0.011 -0.325 14.282 1.00 98.31 123 GLN A C 1
ATOM 982 O O . GLN A 1 123 ? -0.961 0.089 14.911 1.00 98.31 123 GLN A O 1
ATOM 987 N N . ILE A 1 124 ? 0.028 -1.528 13.700 1.00 98.38 124 ILE A N 1
ATOM 988 C CA . ILE A 1 124 ? -1.050 -2.516 13.845 1.00 98.38 124 ILE A CA 1
ATOM 989 C C . ILE A 1 124 ? -1.202 -2.905 15.316 1.00 98.38 124 ILE A C 1
ATOM 991 O O . ILE A 1 124 ? -2.316 -2.860 15.835 1.00 98.38 124 ILE A O 1
ATOM 995 N N . ASP A 1 125 ? -0.103 -3.224 15.997 1.00 97.88 125 ASP A N 1
ATOM 996 C CA . ASP A 1 125 ? -0.109 -3.629 17.404 1.00 97.88 125 ASP A CA 1
ATOM 997 C C . ASP A 1 125 ? -0.601 -2.510 18.325 1.00 97.88 125 ASP A C 1
ATOM 999 O O . ASP A 1 125 ? -1.341 -2.766 19.274 1.00 97.88 125 ASP A O 1
ATOM 1003 N N . LEU A 1 126 ? -0.209 -1.261 18.052 1.00 96.94 126 LEU A N 1
ATOM 1004 C CA . LEU A 1 126 ? -0.673 -0.096 18.806 1.00 96.94 126 LEU A CA 1
ATOM 1005 C C . LEU A 1 126 ? -2.189 0.064 18.706 1.00 96.94 126 LEU A C 1
ATOM 1007 O O . LEU A 1 126 ? -2.849 0.180 19.732 1.00 96.94 126 LEU A O 1
ATOM 1011 N N . ILE A 1 127 ? -2.737 0.018 17.490 1.00 96.31 127 ILE A N 1
ATOM 1012 C CA . ILE A 1 127 ? -4.181 0.145 17.281 1.00 96.31 127 ILE A CA 1
ATOM 1013 C C . ILE A 1 127 ? -4.915 -1.053 17.890 1.00 96.31 127 ILE A C 1
ATOM 10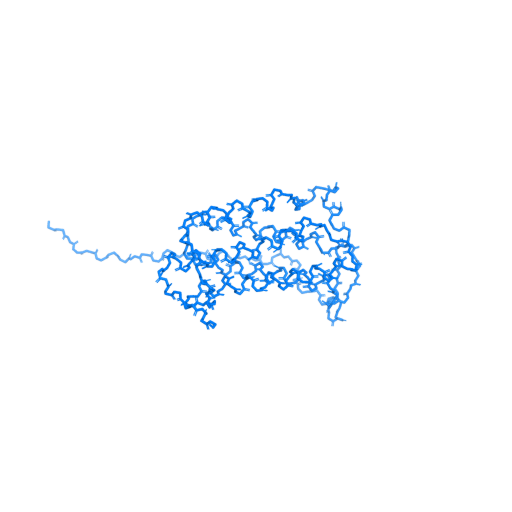15 O O . ILE A 1 127 ? -5.911 -0.878 18.580 1.00 96.31 127 ILE A O 1
ATOM 1019 N N . SER A 1 128 ? -4.413 -2.270 17.681 1.00 95.12 128 SER A N 1
ATOM 1020 C CA . SER A 1 128 ? -5.084 -3.496 18.132 1.00 95.12 128 SER A CA 1
ATOM 1021 C C . SER A 1 128 ? -5.226 -3.570 19.654 1.00 95.12 128 SER A C 1
ATOM 1023 O O . SER A 1 128 ? -6.195 -4.141 20.140 1.00 95.12 128 SER A O 1
ATOM 1025 N N . LYS A 1 129 ? -4.309 -2.958 20.417 1.00 95.25 129 LYS A N 1
ATOM 1026 C CA . LYS A 1 129 ? -4.399 -2.866 21.886 1.00 95.25 129 LYS A CA 1
ATOM 1027 C C . LYS A 1 129 ? -5.551 -1.991 22.382 1.00 95.25 129 LYS A C 1
ATOM 1029 O O . LYS A 1 129 ? -5.972 -2.154 23.523 1.00 95.25 129 LYS A O 1
ATOM 1034 N N . GLU A 1 130 ? -6.026 -1.056 21.565 1.00 90.88 130 GLU A N 1
ATOM 1035 C CA . GLU A 1 130 ? -7.130 -0.151 21.908 1.00 90.88 130 GLU A CA 1
ATOM 1036 C C . GLU A 1 130 ? -8.501 -0.740 21.550 1.00 90.88 130 GLU A C 1
ATOM 1038 O O . GLU A 1 130 ? -9.526 -0.227 21.999 1.00 90.88 130 GLU A O 1
ATOM 1043 N N . LEU A 1 131 ? -8.531 -1.800 20.735 1.00 90.38 131 LEU A N 1
ATOM 1044 C CA . LEU A 1 131 ? -9.760 -2.354 20.182 1.00 90.38 131 LEU A CA 1
ATOM 1045 C C . LEU A 1 131 ? -10.285 -3.528 21.015 1.00 90.38 131 LEU A C 1
ATOM 1047 O O . LEU A 1 131 ? -9.500 -4.341 21.512 1.00 90.38 131 LEU A O 1
ATOM 1051 N N . PRO A 1 132 ? -11.617 -3.666 21.141 1.00 86.81 132 PRO A N 1
ATOM 1052 C CA . PRO A 1 132 ? -12.202 -4.889 21.665 1.00 86.81 132 PRO A CA 1
ATOM 1053 C C . PRO A 1 132 ? -11.907 -6.069 20.730 1.00 86.81 132 PRO A C 1
ATOM 1055 O O . PRO A 1 132 ? -11.657 -5.906 19.535 1.00 86.81 132 PRO A O 1
ATOM 1058 N N . GLU A 1 133 ? -11.973 -7.282 21.277 1.00 84.00 133 GLU A N 1
ATOM 1059 C CA . GLU A 1 133 ? -11.794 -8.506 20.498 1.00 84.00 133 GLU A CA 1
ATOM 1060 C C . GLU A 1 133 ? -12.811 -8.582 19.345 1.00 84.00 133 GLU A C 1
ATOM 1062 O O . GLU A 1 133 ? -14.029 -8.534 19.556 1.00 84.00 133 GLU A O 1
ATOM 1067 N N . LEU A 1 134 ? -12.306 -8.746 18.120 1.00 80.00 134 LEU A N 1
ATOM 1068 C CA . LEU A 1 134 ? -13.133 -8.897 16.930 1.00 80.00 134 LEU A CA 1
ATOM 1069 C C . LEU A 1 134 ? -13.717 -10.315 16.870 1.00 80.00 134 LEU A C 1
ATOM 1071 O O . LEU A 1 134 ? -13.055 -11.256 16.442 1.00 80.00 134 LEU A O 1
ATOM 1075 N N . LYS A 1 135 ? -14.979 -10.470 17.277 1.00 74.19 135 LYS A N 1
ATOM 1076 C CA . LYS A 1 135 ? -15.632 -11.792 17.348 1.00 74.19 135 LYS A CA 1
ATOM 1077 C C . LYS A 1 135 ? -16.286 -12.255 16.047 1.00 74.19 135 LYS A C 1
ATOM 1079 O O . LYS A 1 135 ? -16.615 -13.427 15.928 1.00 74.19 135 LYS A O 1
ATOM 1084 N N . ASN A 1 136 ? -16.555 -11.348 15.108 1.00 78.44 136 ASN A N 1
ATOM 1085 C CA . ASN A 1 136 ? -17.276 -11.653 13.869 1.00 78.44 136 ASN A CA 1
ATOM 1086 C C . ASN A 1 136 ? -16.667 -10.886 12.694 1.00 78.44 136 ASN A C 1
ATOM 1088 O O . ASN A 1 136 ? -16.099 -9.811 12.878 1.00 78.44 136 ASN A O 1
ATOM 1092 N N . PHE A 1 137 ? -16.849 -11.401 11.478 1.00 77.75 137 PHE A N 1
ATOM 1093 C CA . PHE A 1 137 ? -16.567 -10.619 10.279 1.00 77.75 137 PHE A CA 1
ATOM 1094 C C . PHE A 1 137 ? -17.550 -9.451 10.166 1.00 77.75 137 PHE A C 1
ATOM 1096 O O . PHE A 1 137 ? -18.754 -9.610 10.381 1.00 77.75 137 PHE A O 1
ATOM 1103 N N . ILE A 1 138 ? -17.026 -8.280 9.809 1.00 81.00 138 ILE A N 1
ATOM 1104 C CA . ILE A 1 138 ? -17.801 -7.048 9.652 1.00 81.00 138 ILE A CA 1
ATOM 1105 C C . ILE A 1 138 ? -17.984 -6.769 8.162 1.00 81.00 138 ILE A C 1
ATOM 1107 O O . ILE A 1 138 ? -17.043 -6.896 7.371 1.00 81.00 138 ILE A O 1
ATOM 1111 N N . ILE A 1 139 ? -19.193 -6.367 7.772 1.00 84.56 139 I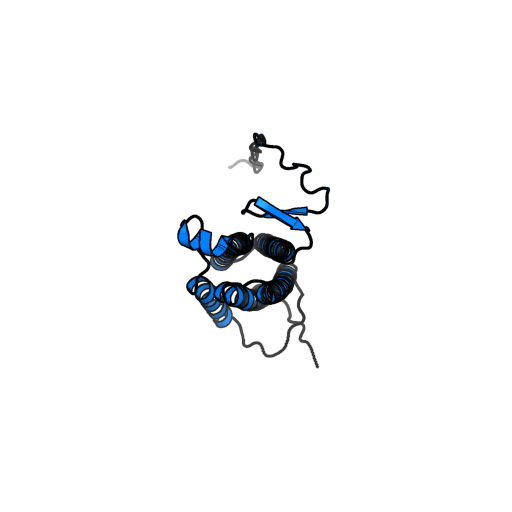LE A N 1
ATOM 1112 C CA . ILE A 1 139 ? -19.462 -5.887 6.418 1.00 84.56 139 ILE A CA 1
ATOM 1113 C C . ILE A 1 139 ? -18.804 -4.507 6.248 1.00 84.56 139 ILE A C 1
ATOM 1115 O O . ILE A 1 139 ? -19.117 -3.585 7.003 1.00 84.56 139 ILE A O 1
ATOM 1119 N N . PRO A 1 140 ? -17.907 -4.328 5.260 1.00 84.88 140 PRO A N 1
ATOM 1120 C CA . PRO A 1 140 ? -17.170 -3.082 5.092 1.00 84.88 140 PRO A CA 1
ATOM 1121 C C . PRO A 1 140 ? -18.115 -1.935 4.714 1.00 84.88 140 PRO A C 1
ATOM 1123 O O . PRO A 1 140 ? -18.715 -1.952 3.640 1.00 84.88 140 PRO A O 1
ATOM 1126 N N . GLY A 1 141 ? -18.229 -0.917 5.568 1.00 81.31 141 GLY A N 1
ATOM 1127 C CA . GLY A 1 141 ? -19.110 0.222 5.308 1.00 81.31 141 GLY A CA 1
ATOM 1128 C C . GLY A 1 141 ? -19.494 1.007 6.559 1.00 81.31 141 GLY A C 1
ATOM 1129 O O . GLY A 1 141 ? -18.731 1.094 7.512 1.00 81.31 141 GLY A O 1
ATOM 1130 N N . GLY A 1 142 ? -20.671 1.634 6.534 1.00 81.94 142 GLY A N 1
ATOM 1131 C CA . GLY A 1 142 ? -21.239 2.383 7.664 1.00 81.94 142 GLY A CA 1
ATOM 1132 C C . GLY A 1 142 ? -20.887 3.872 7.669 1.00 81.94 142 GLY A C 1
ATOM 1133 O O . GLY A 1 142 ? -21.775 4.711 7.792 1.00 81.94 142 GLY A O 1
ATOM 1134 N N . TYR A 1 143 ? -19.619 4.227 7.437 1.00 90.19 143 TYR A N 1
ATOM 1135 C CA . TYR A 1 143 ? -19.188 5.629 7.342 1.00 90.19 143 TYR A CA 1
ATOM 1136 C C . TYR A 1 143 ? -18.233 5.874 6.170 1.00 90.19 143 TYR A C 1
ATOM 1138 O O . TYR A 1 143 ? -17.560 4.959 5.689 1.00 90.19 143 TYR A O 1
ATOM 1146 N N . ARG A 1 144 ? -18.149 7.129 5.699 1.00 93.81 144 ARG A N 1
ATOM 1147 C CA . ARG A 1 144 ? -17.329 7.492 4.524 1.00 93.81 144 ARG A CA 1
ATOM 1148 C C . ARG A 1 144 ? -15.852 7.159 4.726 1.00 93.81 144 ARG A C 1
ATOM 1150 O O . ARG A 1 144 ? -15.257 6.554 3.845 1.00 93.81 144 ARG A O 1
ATOM 1157 N N . ILE A 1 145 ? -15.274 7.524 5.875 1.00 95.56 145 ILE A N 1
ATOM 1158 C CA . ILE A 1 145 ? -13.863 7.238 6.174 1.00 95.56 145 ILE A CA 1
ATOM 1159 C C . ILE A 1 145 ? -13.597 5.726 6.202 1.00 95.56 145 ILE A C 1
ATOM 1161 O O . ILE A 1 145 ? -12.669 5.276 5.546 1.00 95.56 145 ILE A O 1
ATOM 1165 N N . ILE A 1 146 ? -14.471 4.941 6.843 1.00 95.00 146 ILE A N 1
ATOM 1166 C CA . ILE A 1 146 ? -14.375 3.474 6.931 1.00 95.00 146 ILE A CA 1
ATOM 1167 C C . ILE A 1 146 ? -14.430 2.853 5.530 1.00 95.00 146 ILE A C 1
ATOM 1169 O O . ILE A 1 146 ? -13.584 2.038 5.160 1.00 95.00 146 ILE A O 1
ATOM 1173 N N . SER A 1 147 ? -15.382 3.305 4.710 1.00 94.75 147 SER A N 1
ATOM 1174 C CA . SER A 1 147 ? -15.547 2.842 3.328 1.00 94.75 147 SER A CA 1
ATOM 1175 C C . SER A 1 147 ? -14.317 3.167 2.476 1.00 94.75 147 SER A C 1
ATOM 1177 O O . SER A 1 147 ? -13.813 2.298 1.770 1.00 94.75 147 SER A O 1
ATOM 1179 N N . HIS A 1 148 ? -13.782 4.389 2.577 1.00 97.06 148 HIS A N 1
ATOM 1180 C CA . HIS A 1 148 ? -12.550 4.776 1.885 1.00 97.06 148 HIS A CA 1
ATOM 1181 C C . HIS A 1 148 ? -11.341 3.956 2.348 1.00 97.06 148 HIS A C 1
ATOM 1183 O O . HIS A 1 148 ? -10.539 3.542 1.514 1.00 97.06 148 HIS A O 1
ATOM 1189 N N . THR A 1 149 ? -11.225 3.661 3.645 1.00 97.88 149 THR A N 1
ATOM 1190 C CA . THR A 1 149 ? -10.150 2.813 4.173 1.00 97.88 149 THR A CA 1
ATOM 1191 C C . THR A 1 149 ? -10.250 1.382 3.646 1.00 97.88 149 THR A C 1
ATOM 1193 O O . THR A 1 149 ? -9.244 0.800 3.237 1.00 97.88 149 THR A O 1
ATOM 1196 N N . HIS A 1 150 ? -11.456 0.819 3.536 1.00 97.44 150 HIS A N 1
ATOM 1197 C CA . HIS A 1 150 ? -11.639 -0.481 2.892 1.00 97.44 150 HIS A CA 1
ATOM 1198 C C . HIS A 1 150 ? -11.388 -0.453 1.378 1.00 97.44 150 HIS A C 1
ATOM 1200 O O . HIS A 1 150 ? -10.832 -1.420 0.855 1.00 97.44 150 HIS A O 1
ATOM 1206 N N . LEU A 1 151 ? -11.717 0.635 0.674 1.00 97.75 151 LEU A N 1
ATOM 1207 C CA . LEU A 1 151 ? -11.343 0.807 -0.736 1.00 97.75 151 LEU A CA 1
ATOM 1208 C C . LEU A 1 151 ? -9.820 0.853 -0.905 1.00 97.75 151 LEU A C 1
ATOM 1210 O O . LEU A 1 151 ? -9.287 0.149 -1.765 1.00 97.75 151 LEU A O 1
ATOM 1214 N N . ALA A 1 152 ? -9.114 1.581 -0.034 1.00 98.56 152 ALA A N 1
ATOM 1215 C CA . ALA A 1 152 ? -7.655 1.581 0.006 1.00 98.56 152 ALA A CA 1
ATOM 1216 C C . ALA A 1 152 ? -7.109 0.167 0.247 1.00 98.56 152 ALA A C 1
ATOM 1218 O O . ALA A 1 152 ? -6.232 -0.284 -0.482 1.00 98.56 152 ALA A O 1
ATOM 1219 N N . ARG A 1 153 ? -7.674 -0.584 1.201 1.00 98.44 153 ARG A N 1
ATOM 1220 C CA . ARG A 1 153 ? -7.297 -1.984 1.459 1.00 98.44 153 ARG A CA 1
ATOM 1221 C C . ARG A 1 153 ? -7.483 -2.867 0.220 1.00 98.44 153 ARG A C 1
ATOM 1223 O O . ARG A 1 153 ? -6.594 -3.644 -0.122 1.00 98.44 153 ARG A O 1
ATOM 1230 N N . CYS A 1 154 ? -8.613 -2.751 -0.477 1.00 98.25 154 CYS A N 1
ATOM 1231 C CA . CYS A 1 154 ? -8.874 -3.496 -1.712 1.00 98.25 154 CYS A CA 1
ATOM 1232 C C . CYS A 1 154 ? -7.886 -3.126 -2.830 1.00 98.25 154 CYS A C 1
ATOM 1234 O O . CYS A 1 154 ? -7.373 -4.018 -3.512 1.00 98.25 154 CYS A O 1
ATOM 1236 N N . SER A 1 155 ? -7.581 -1.834 -2.985 1.00 98.69 155 SER A N 1
ATOM 1237 C CA . SER A 1 155 ? -6.570 -1.339 -3.926 1.00 98.69 155 SER A CA 1
ATOM 1238 C C . SER A 1 155 ? -5.165 -1.847 -3.563 1.00 98.69 155 SER A C 1
ATOM 1240 O O . SER A 1 155 ? -4.444 -2.342 -4.425 1.00 98.69 155 SER A O 1
ATOM 1242 N N . CYS A 1 156 ? -4.819 -1.892 -2.275 1.00 98.81 156 CYS A N 1
ATOM 1243 C CA . CYS A 1 156 ? -3.564 -2.460 -1.780 1.00 98.81 156 CYS A CA 1
ATOM 1244 C C . CYS A 1 156 ? -3.419 -3.940 -2.146 1.00 98.81 156 CYS A C 1
ATOM 1246 O O . CYS A 1 156 ? -2.401 -4.348 -2.697 1.00 98.81 156 CYS A O 1
ATOM 1248 N N . ARG A 1 157 ? -4.471 -4.743 -1.955 1.00 98.69 157 ARG A N 1
ATOM 1249 C CA . ARG A 1 157 ? -4.470 -6.159 -2.369 1.00 98.69 157 ARG A CA 1
ATOM 1250 C C . ARG A 1 157 ? -4.414 -6.332 -3.889 1.00 98.69 157 ARG A C 1
ATOM 1252 O O . ARG A 1 157 ? -3.928 -7.345 -4.383 1.00 98.69 157 ARG A O 1
ATOM 1259 N N . LYS A 1 158 ? -4.943 -5.378 -4.662 1.00 98.69 158 LYS A N 1
ATOM 1260 C CA . LYS A 1 158 ? -4.792 -5.358 -6.128 1.00 98.69 158 LYS A CA 1
ATOM 1261 C C . LYS A 1 158 ? -3.335 -5.106 -6.515 1.00 98.69 158 LYS A C 1
ATOM 1263 O O . LYS A 1 158 ? -2.819 -5.834 -7.358 1.00 98.69 158 LYS A O 1
ATOM 1268 N N . VAL A 1 159 ? -2.675 -4.141 -5.875 1.00 98.62 159 VAL A N 1
ATOM 1269 C CA . VAL A 1 159 ? -1.235 -3.885 -6.032 1.00 98.62 159 VAL A CA 1
ATOM 1270 C C . VAL A 1 159 ? -0.414 -5.118 -5.657 1.00 98.62 159 VAL A C 1
ATOM 1272 O O . VAL A 1 159 ? 0.457 -5.503 -6.425 1.00 98.62 159 VAL A O 1
ATOM 1275 N N . GLU A 1 160 ? -0.726 -5.775 -4.541 1.00 98.56 160 GLU A N 1
ATOM 1276 C CA . GLU A 1 160 ? -0.064 -7.008 -4.091 1.00 98.56 160 GLU A CA 1
ATOM 1277 C C . GLU A 1 160 ? -0.040 -8.082 -5.192 1.00 98.56 160 GLU A C 1
ATOM 1279 O O . GLU A 1 160 ? 1.020 -8.605 -5.532 1.00 98.56 160 GLU A O 1
ATOM 1284 N N . ARG A 1 161 ? -1.189 -8.346 -5.830 1.00 98.62 161 ARG A N 1
ATOM 1285 C CA . ARG A 1 161 ? -1.281 -9.307 -6.944 1.00 98.62 161 ARG A CA 1
ATOM 1286 C C . ARG A 1 161 ? -0.466 -8.881 -8.164 1.00 98.62 161 ARG A C 1
ATOM 1288 O O . ARG A 1 161 ? 0.157 -9.724 -8.796 1.00 98.62 161 ARG A O 1
ATOM 1295 N N . LEU A 1 162 ? -0.457 -7.588 -8.494 1.00 98.38 162 LEU A N 1
ATOM 1296 C CA . LEU A 1 162 ? 0.329 -7.060 -9.615 1.00 98.38 162 LEU A CA 1
ATOM 1297 C C . LEU A 1 162 ? 1.836 -7.127 -9.347 1.00 98.38 162 LEU A C 1
ATOM 1299 O O . LEU A 1 162 ? 2.609 -7.379 -10.265 1.00 98.38 162 LEU A O 1
ATOM 1303 N N . ILE A 1 163 ? 2.257 -6.919 -8.099 1.00 97.88 163 ILE A N 1
ATOM 1304 C CA . ILE A 1 163 ? 3.648 -7.104 -7.682 1.00 97.88 163 ILE A CA 1
ATOM 1305 C C . ILE A 1 163 ? 4.033 -8.580 -7.768 1.00 97.88 163 ILE A C 1
ATOM 1307 O O . ILE A 1 163 ? 5.122 -8.874 -8.246 1.00 97.88 163 ILE A O 1
ATOM 1311 N N . SER A 1 164 ? 3.148 -9.498 -7.368 1.00 97.38 164 SER A N 1
ATOM 1312 C CA . SER A 1 164 ? 3.376 -10.937 -7.542 1.00 97.38 164 SER A CA 1
ATOM 1313 C C . SER A 1 164 ? 3.534 -11.306 -9.020 1.00 97.38 164 SER A C 1
ATOM 1315 O O . SER A 1 164 ? 4.514 -11.946 -9.377 1.00 97.38 164 SER A O 1
ATOM 1317 N N . GLU A 1 165 ? 2.635 -10.835 -9.894 1.00 97.62 165 GLU A N 1
ATOM 1318 C CA . GLU A 1 165 ? 2.730 -11.074 -11.345 1.00 97.62 165 GLU A CA 1
ATOM 1319 C C . GLU A 1 165 ? 4.004 -10.456 -11.949 1.00 97.62 165 GLU A C 1
ATOM 1321 O O . GLU A 1 165 ? 4.614 -11.020 -12.857 1.00 97.62 165 GLU A O 1
ATOM 1326 N N . LEU A 1 166 ? 4.420 -9.284 -11.457 1.00 96.25 166 LEU A N 1
ATOM 1327 C CA . LEU A 1 166 ? 5.690 -8.677 -11.845 1.00 96.25 166 LEU A CA 1
ATOM 1328 C C . LEU A 1 166 ? 6.867 -9.554 -11.402 1.00 96.25 166 LEU A C 1
ATOM 1330 O O . LEU A 1 166 ? 7.768 -9.769 -12.204 1.00 96.25 166 LEU A O 1
ATOM 1334 N N . ASN A 1 167 ? 6.834 -10.077 -10.175 1.00 96.06 167 ASN A N 1
ATOM 1335 C CA . ASN A 1 167 ? 7.888 -10.910 -9.600 1.00 96.06 167 ASN A CA 1
ATOM 1336 C C . ASN A 1 167 ? 8.102 -12.227 -10.362 1.00 96.06 167 ASN A C 1
ATOM 1338 O O . ASN A 1 167 ? 9.236 -12.687 -10.466 1.00 96.06 167 ASN A O 1
ATOM 1342 N N . ASP A 1 168 ? 7.041 -12.793 -10.945 1.00 95.12 168 ASP A N 1
ATOM 1343 C CA . ASP A 1 168 ? 7.135 -13.985 -11.799 1.00 95.12 168 ASP A CA 1
ATOM 1344 C C . ASP A 1 168 ? 7.933 -13.728 -13.091 1.00 95.12 168 ASP A C 1
ATOM 1346 O O . ASP A 1 168 ? 8.491 -14.655 -13.678 1.00 95.12 168 ASP A O 1
ATOM 1350 N N . LYS A 1 169 ? 7.984 -12.472 -13.556 1.00 91.38 169 LYS A N 1
ATOM 1351 C CA . LYS A 1 169 ? 8.675 -12.069 -14.794 1.00 91.38 169 LYS A CA 1
ATOM 1352 C C . LYS A 1 169 ? 10.034 -11.433 -14.520 1.00 91.38 169 LYS A C 1
ATOM 1354 O O . LYS A 1 169 ? 10.975 -11.628 -15.284 1.00 91.38 169 LYS A O 1
ATOM 1359 N N . GLU A 1 170 ? 10.128 -10.640 -13.460 1.00 88.88 170 GLU A N 1
ATOM 1360 C CA . GLU A 1 170 ? 11.285 -9.826 -13.113 1.00 88.88 170 GLU A CA 1
ATOM 1361 C C . GLU A 1 170 ? 11.425 -9.763 -11.590 1.00 88.88 170 GLU A C 1
ATOM 1363 O O . GLU A 1 170 ? 10.491 -9.370 -10.900 1.00 88.88 170 GLU A O 1
ATOM 1368 N N . SER A 1 171 ? 12.605 -10.095 -11.059 1.00 90.12 171 SER A N 1
ATOM 1369 C CA . SER A 1 171 ? 12.835 -10.175 -9.610 1.00 90.12 171 SER A CA 1
ATOM 1370 C C . SER A 1 171 ? 12.439 -8.883 -8.881 1.00 90.12 171 SER A C 1
ATOM 1372 O O . SER A 1 171 ? 13.036 -7.825 -9.094 1.00 90.12 171 SER A O 1
ATOM 1374 N N . VAL A 1 172 ? 11.488 -8.989 -7.952 1.00 93.88 172 VAL A N 1
ATOM 1375 C CA . VAL A 1 172 ? 11.097 -7.923 -7.026 1.00 93.88 172 VAL A CA 1
ATOM 1376 C C . VAL A 1 172 ? 11.708 -8.201 -5.647 1.00 93.88 172 VAL A C 1
ATOM 1378 O O . VAL A 1 172 ? 11.676 -9.332 -5.169 1.00 93.88 172 VAL A O 1
ATOM 1381 N N . PRO A 1 173 ? 12.252 -7.189 -4.950 1.00 92.88 173 PRO A N 1
ATOM 1382 C CA . PRO A 1 173 ? 12.728 -7.360 -3.583 1.00 92.88 173 PRO A CA 1
ATOM 1383 C C . PRO A 1 173 ? 11.632 -7.871 -2.636 1.00 92.88 173 PRO A C 1
ATOM 1385 O O . PRO A 1 173 ? 10.605 -7.215 -2.453 1.00 92.88 173 PRO A O 1
ATOM 1388 N N . ASN A 1 174 ? 11.894 -8.985 -1.945 1.00 95.31 174 ASN A N 1
ATOM 1389 C CA . ASN A 1 174 ? 10.948 -9.604 -1.002 1.00 95.31 174 ASN A CA 1
ATOM 1390 C C . ASN A 1 174 ? 10.435 -8.641 0.082 1.00 95.31 174 ASN A C 1
ATOM 1392 O O . ASN A 1 174 ? 9.315 -8.780 0.563 1.00 95.31 174 ASN A O 1
ATOM 1396 N N . VAL A 1 175 ? 11.238 -7.643 0.460 1.00 96.19 175 VAL A N 1
ATOM 1397 C CA . VAL A 1 175 ? 10.846 -6.626 1.445 1.00 96.19 175 VAL A CA 1
ATOM 1398 C C . VAL A 1 175 ? 9.694 -5.738 0.959 1.00 96.19 175 VAL A C 1
ATOM 1400 O O . VAL A 1 175 ? 8.846 -5.361 1.759 1.00 96.19 175 VAL A O 1
ATOM 1403 N N . ILE A 1 176 ? 9.610 -5.460 -0.348 1.00 96.69 176 ILE A N 1
ATOM 1404 C CA . ILE A 1 176 ? 8.504 -4.699 -0.946 1.00 96.69 176 ILE A CA 1
ATOM 1405 C C . ILE A 1 176 ? 7.223 -5.538 -0.922 1.00 96.69 176 ILE A C 1
ATOM 1407 O O . ILE A 1 176 ? 6.161 -5.029 -0.568 1.00 96.69 176 ILE A O 1
ATOM 1411 N N . ILE A 1 177 ? 7.332 -6.830 -1.250 1.00 97.75 177 ILE A N 1
ATOM 1412 C CA . ILE A 1 177 ? 6.211 -7.778 -1.191 1.00 97.75 177 ILE A CA 1
ATOM 1413 C C . ILE A 1 177 ? 5.662 -7.839 0.241 1.00 97.75 177 ILE A C 1
ATOM 1415 O O . ILE A 1 177 ? 4.466 -7.648 0.453 1.00 97.75 177 ILE A O 1
ATOM 1419 N N . ALA A 1 178 ? 6.548 -8.014 1.228 1.00 98.31 178 ALA A N 1
ATOM 1420 C CA . A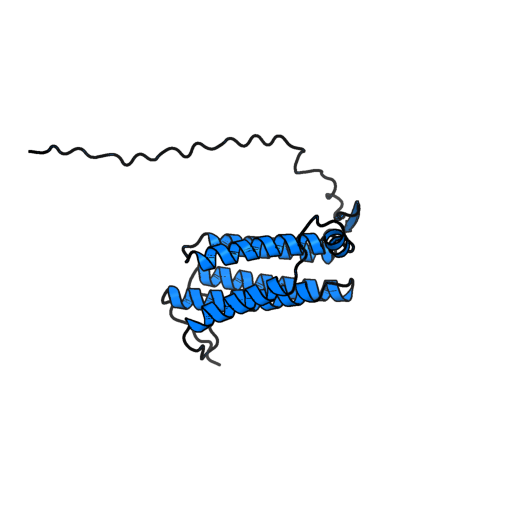LA A 1 178 ? 6.183 -8.038 2.641 1.00 98.31 178 ALA A CA 1
ATOM 1421 C C . ALA A 1 178 ? 5.536 -6.720 3.102 1.00 98.31 178 ALA A C 1
ATOM 1423 O O . ALA A 1 178 ? 4.521 -6.747 3.794 1.00 98.31 178 ALA A O 1
ATOM 1424 N N . TYR A 1 179 ? 6.078 -5.570 2.688 1.00 98.69 179 TYR A N 1
ATOM 1425 C CA . TYR A 1 179 ? 5.522 -4.262 3.037 1.00 98.69 179 TYR A CA 1
ATOM 1426 C C . TYR A 1 179 ? 4.092 -4.082 2.519 1.00 98.69 179 TYR A C 1
ATOM 1428 O O . TYR A 1 179 ? 3.215 -3.675 3.275 1.00 98.69 179 TYR A O 1
ATOM 1436 N N . ILE A 1 180 ? 3.830 -4.405 1.249 1.00 98.62 180 ILE A N 1
ATOM 1437 C CA . ILE A 1 180 ? 2.499 -4.240 0.643 1.00 98.62 180 ILE A CA 1
ATOM 1438 C C . ILE A 1 180 ? 1.481 -5.212 1.248 1.00 98.62 180 ILE A C 1
ATOM 1440 O O . ILE A 1 180 ? 0.339 -4.822 1.499 1.00 98.62 180 IL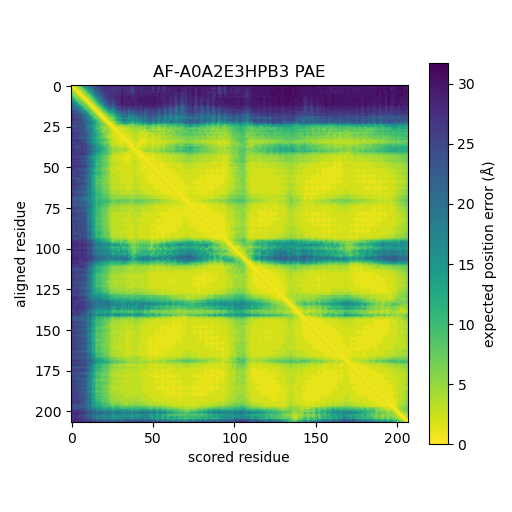E A O 1
ATOM 1444 N N . ASN A 1 181 ? 1.894 -6.449 1.534 1.00 98.56 181 ASN A N 1
ATOM 1445 C CA . ASN A 1 181 ? 1.062 -7.410 2.252 1.00 98.56 181 ASN A CA 1
ATOM 1446 C C . ASN A 1 181 ? 0.669 -6.863 3.640 1.00 98.56 181 ASN A C 1
ATOM 1448 O O . ASN A 1 181 ? -0.523 -6.728 3.932 1.00 98.56 181 ASN A O 1
ATOM 1452 N N . ARG A 1 182 ? 1.656 -6.412 4.428 1.00 98.69 182 ARG A N 1
ATOM 1453 C CA . ARG A 1 182 ? 1.443 -5.847 5.769 1.00 98.69 182 ARG A CA 1
ATOM 1454 C C . ARG A 1 182 ? 0.656 -4.536 5.758 1.00 98.69 182 ARG A C 1
ATOM 1456 O O . ARG A 1 182 ? -0.118 -4.265 6.672 1.00 98.69 182 ARG A O 1
ATOM 1463 N N . LEU A 1 183 ? 0.799 -3.722 4.714 1.00 98.81 183 LEU A N 1
ATOM 1464 C CA . LEU A 1 183 ? 0.011 -2.503 4.546 1.00 98.81 183 LEU A CA 1
ATOM 1465 C C . LEU A 1 183 ? -1.482 -2.822 4.400 1.00 98.81 183 LEU A C 1
ATOM 1467 O O . LEU A 1 183 ? -2.322 -2.071 4.896 1.00 98.81 183 LEU A O 1
ATOM 1471 N N . SER A 1 184 ? -1.830 -3.942 3.762 1.00 98.62 184 SER A N 1
ATOM 1472 C CA . SER A 1 184 ? -3.228 -4.362 3.665 1.00 98.62 184 SER A CA 1
ATOM 1473 C C . SER A 1 184 ? -3.819 -4.744 5.030 1.00 98.62 184 SER A C 1
ATOM 1475 O O . SER A 1 184 ? -4.975 -4.399 5.291 1.00 98.62 184 SER A O 1
ATOM 1477 N N . ASP A 1 185 ? -3.018 -5.343 5.920 1.00 98.31 185 ASP A N 1
ATOM 1478 C CA . ASP A 1 185 ? -3.393 -5.611 7.316 1.00 98.31 185 ASP A CA 1
ATOM 1479 C C . ASP A 1 185 ? -3.590 -4.298 8.083 1.00 98.31 185 ASP A C 1
ATOM 1481 O O . ASP A 1 185 ? -4.634 -4.084 8.693 1.00 98.31 185 ASP A O 1
ATOM 1485 N N . TYR A 1 186 ? -2.639 -3.362 7.973 1.00 98.69 186 TYR A N 1
ATOM 1486 C CA . TYR A 1 186 ? -2.742 -2.046 8.611 1.00 98.69 186 TYR A CA 1
ATOM 1487 C C . TYR A 1 186 ? -4.008 -1.294 8.188 1.00 98.69 186 TYR A C 1
ATOM 1489 O O . TYR A 1 186 ? -4.721 -0.754 9.031 1.00 98.69 186 TYR A O 1
ATOM 1497 N N . LEU A 1 187 ? -4.330 -1.284 6.891 1.00 98.50 187 LEU A N 1
ATOM 1498 C CA . LEU A 1 187 ? -5.544 -0.640 6.388 1.00 98.50 187 LEU A CA 1
ATOM 1499 C C . LEU A 1 187 ? -6.815 -1.330 6.901 1.00 98.50 187 LEU A C 1
ATOM 1501 O O . LEU A 1 187 ? -7.818 -0.659 7.134 1.00 98.50 187 LEU A O 1
ATOM 1505 N N . PHE A 1 188 ? -6.799 -2.650 7.100 1.00 96.94 188 PHE A N 1
ATOM 1506 C CA . PHE A 1 188 ? -7.908 -3.340 7.757 1.00 96.94 188 PHE A CA 1
ATOM 1507 C C . PHE A 1 188 ? -8.054 -2.887 9.213 1.00 96.94 188 PHE A C 1
ATOM 1509 O O . PHE A 1 188 ? -9.118 -2.399 9.587 1.00 96.94 188 PHE A O 1
ATOM 1516 N N . THR A 1 189 ? -6.981 -2.967 10.000 1.00 96.75 189 THR A N 1
ATOM 1517 C CA . THR A 1 189 ? -6.964 -2.569 11.413 1.00 96.75 189 THR A CA 1
ATOM 1518 C C . THR A 1 189 ? -7.379 -1.108 11.600 1.00 96.75 189 THR A C 1
ATOM 1520 O O . THR A 1 189 ? -8.164 -0.790 12.491 1.00 96.75 189 THR A O 1
ATOM 1523 N N . LEU A 1 190 ? -6.943 -0.217 10.708 1.00 97.25 190 LEU A N 1
ATOM 1524 C CA . LEU A 1 190 ? -7.342 1.187 10.715 1.00 97.25 190 LEU A CA 1
ATOM 1525 C C . LEU A 1 190 ? -8.840 1.378 10.427 1.00 97.25 190 LEU A C 1
ATOM 1527 O O . LEU A 1 190 ? -9.477 2.240 11.028 1.00 97.25 190 LEU A O 1
ATOM 1531 N N . ALA A 1 191 ? -9.423 0.581 9.527 1.00 95.62 191 ALA A N 1
ATOM 1532 C CA . ALA A 1 191 ? -10.862 0.627 9.272 1.00 95.62 191 ALA A CA 1
ATOM 1533 C C . ALA A 1 191 ? -11.668 0.191 10.507 1.00 95.62 191 ALA A C 1
ATOM 1535 O O . ALA A 1 191 ? -12.679 0.821 10.825 1.00 95.62 191 ALA A O 1
ATOM 1536 N N . ILE A 1 192 ? -11.191 -0.825 11.238 1.00 93.88 192 ILE A N 1
ATOM 1537 C CA . ILE A 1 192 ? -11.806 -1.249 12.505 1.00 93.88 192 ILE A CA 1
ATOM 1538 C C . ILE A 1 192 ? -11.681 -0.144 13.553 1.00 93.88 192 ILE A C 1
ATOM 1540 O O . ILE A 1 192 ? -12.674 0.213 14.183 1.00 93.88 192 ILE A O 1
ATOM 1544 N N . LYS A 1 193 ? -10.510 0.492 13.662 1.00 94.56 193 LYS A N 1
ATOM 1545 C CA . LYS A 1 193 ? -10.322 1.644 14.550 1.00 94.56 193 LYS A CA 1
ATOM 1546 C C . LYS A 1 193 ? -11.312 2.764 14.279 1.00 94.56 193 LYS A C 1
ATOM 1548 O O . LYS A 1 193 ? -11.945 3.250 15.204 1.00 94.56 193 LYS A O 1
ATOM 1553 N N . PHE A 1 194 ? -11.487 3.156 13.020 1.00 94.38 194 PHE A N 1
ATOM 1554 C CA . PHE A 1 194 ? -12.457 4.197 12.683 1.00 94.38 194 PHE A CA 1
ATOM 1555 C C . PHE A 1 194 ? -13.901 3.779 12.947 1.00 94.38 194 PHE A C 1
ATOM 1557 O O . PHE A 1 194 ? -14.725 4.635 13.240 1.00 94.38 194 PHE A O 1
ATOM 1564 N N . THR A 1 195 ? -14.214 2.489 12.856 1.00 92.06 195 THR A N 1
ATOM 1565 C CA . THR A 1 195 ? -15.536 1.976 13.238 1.00 92.06 195 THR A CA 1
ATOM 1566 C C . THR A 1 195 ? -15.766 2.170 14.736 1.00 92.06 195 THR A C 1
ATOM 1568 O O . THR A 1 195 ? -16.791 2.728 15.125 1.00 92.06 195 THR A O 1
ATOM 1571 N N . TYR A 1 196 ? -14.769 1.812 15.551 1.00 91.12 196 TYR A N 1
ATOM 1572 C CA . TYR A 1 196 ? -14.791 1.968 17.004 1.00 91.12 196 TYR A CA 1
ATOM 1573 C C . TYR A 1 196 ? -14.822 3.439 17.451 1.00 91.12 196 TYR A C 1
ATOM 1575 O O . TYR A 1 196 ? -15.713 3.840 18.193 1.00 91.12 196 TYR A O 1
ATOM 1583 N N . ASP A 1 197 ? -13.909 4.275 16.945 1.00 91.06 197 ASP A N 1
ATOM 1584 C CA . ASP A 1 197 ? -13.802 5.698 17.307 1.00 91.06 197 ASP A CA 1
ATOM 1585 C C . ASP A 1 197 ? -15.075 6.499 16.981 1.00 91.06 197 ASP A C 1
ATOM 1587 O O . ASP A 1 197 ? -15.332 7.545 17.579 1.00 91.06 197 ASP A O 1
ATOM 1591 N N . MET A 1 198 ? -15.841 6.049 15.983 1.00 88.00 198 MET A N 1
ATOM 1592 C CA . MET A 1 198 ? -17.056 6.716 15.515 1.00 88.00 198 MET A CA 1
ATOM 1593 C C . MET A 1 198 ? -18.345 6.095 16.060 1.00 88.00 198 MET A C 1
ATOM 1595 O O . MET A 1 198 ? -19.419 6.539 15.652 1.00 88.00 198 MET A O 1
ATOM 1599 N N . ASP A 1 199 ? -18.244 5.096 16.943 1.00 85.31 199 ASP A N 1
ATOM 1600 C CA . ASP A 1 199 ? -19.380 4.363 17.518 1.00 85.31 199 ASP A CA 1
ATOM 1601 C C . ASP A 1 199 ? -20.363 3.855 16.442 1.00 85.31 199 ASP A C 1
ATOM 1603 O O . ASP A 1 199 ? -21.588 3.928 16.558 1.00 85.31 199 ASP A O 1
ATOM 1607 N N . VAL A 1 200 ? -19.816 3.393 15.312 1.00 81.88 200 VAL A N 1
ATOM 1608 C CA . VAL A 1 200 ? -20.618 2.882 14.198 1.00 81.88 200 VAL A CA 1
ATOM 1609 C C . VAL A 1 200 ? -21.024 1.452 14.517 1.00 81.88 200 VAL A C 1
ATOM 1611 O O . VAL A 1 200 ? -20.173 0.589 14.719 1.00 81.88 200 VAL A O 1
ATOM 1614 N N . SER A 1 201 ? -22.331 1.179 14.513 1.00 78.44 201 SER A N 1
ATOM 1615 C CA . SER A 1 201 ? -22.840 -0.177 14.722 1.00 78.44 201 SER A CA 1
ATOM 1616 C C . SER A 1 201 ? -22.294 -1.133 13.661 1.00 78.44 201 SER A C 1
ATOM 1618 O O . SER A 1 201 ? -22.581 -0.997 12.469 1.00 78.44 201 SER A O 1
ATOM 1620 N N . GLU A 1 202 ? -21.517 -2.119 14.100 1.00 73.81 202 GLU A N 1
ATOM 1621 C CA . GLU A 1 202 ? -20.965 -3.144 13.223 1.00 73.81 202 GLU A CA 1
ATOM 1622 C C . GLU A 1 202 ? -22.077 -4.030 12.660 1.00 73.81 202 GLU A C 1
ATOM 1624 O O . GLU A 1 202 ? -22.786 -4.727 13.393 1.00 73.81 202 GLU A O 1
ATOM 1629 N N . ILE A 1 203 ? -22.204 -4.050 11.332 1.00 79.69 203 ILE A N 1
ATOM 1630 C CA . ILE A 1 203 ? -23.063 -5.017 10.653 1.00 79.69 203 ILE A CA 1
ATOM 1631 C C . ILE A 1 203 ? -22.271 -6.315 10.537 1.00 79.69 203 ILE A C 1
ATOM 1633 O O . ILE A 1 203 ? -21.369 -6.446 9.706 1.00 79.69 203 ILE A O 1
ATOM 1637 N N . LYS A 1 204 ? -22.604 -7.268 11.404 1.00 80.62 204 LYS A N 1
ATOM 1638 C CA . LYS A 1 204 ? -22.003 -8.600 11.401 1.00 80.62 204 LYS A CA 1
ATOM 1639 C C . LYS A 1 204 ? -22.426 -9.355 10.148 1.00 80.62 204 LYS A C 1
ATOM 1641 O O . LYS A 1 204 ? -23.598 -9.348 9.775 1.00 80.62 204 LYS A O 1
ATOM 1646 N N . TRP A 1 205 ? -21.480 -10.043 9.527 1.00 78.06 205 TRP A N 1
ATOM 1647 C CA . TRP A 1 205 ? -21.799 -11.055 8.532 1.00 78.06 205 TRP A CA 1
ATOM 1648 C C . TRP A 1 205 ? -22.255 -12.325 9.260 1.00 78.06 205 TRP A C 1
ATOM 1650 O O . TRP A 1 205 ? -21.467 -12.946 9.970 1.00 78.06 205 TRP A O 1
ATOM 1660 N N . ILE A 1 206 ? -23.542 -12.659 9.137 1.00 78.12 206 ILE A N 1
ATOM 1661 C CA . ILE A 1 206 ? -24.129 -13.879 9.702 1.00 78.12 206 ILE A CA 1
ATOM 1662 C C . ILE A 1 206 ? -24.071 -14.949 8.610 1.00 78.12 206 ILE A C 1
ATOM 1664 O O . ILE A 1 206 ? -24.680 -14.769 7.554 1.00 78.12 206 ILE A O 1
ATOM 1668 N N . SER A 1 207 ? -23.305 -16.013 8.856 1.00 63.84 207 SER A N 1
ATOM 1669 C CA . SER A 1 207 ? -23.237 -17.216 8.018 1.00 63.84 207 SER A CA 1
ATOM 1670 C C . SER A 1 207 ? -24.212 -18.278 8.487 1.00 63.84 207 SER A C 1
ATOM 1672 O O . SER A 1 207 ? -24.218 -18.508 9.720 1.00 63.84 207 SER A O 1
#

Secondary structure (DSSP, 8-state):
-PPP------------------SS-S--STTTTSEEE-TTS-EEETTSHHHHHHHHHHHHHHHHHHHTTS---HHHHHHHHHHHHHHHHHHHHHSSTTHHHHHHHH-SSPPP-HHHHHHHHHHHHHHHTTSPP--S-B-S-SSHHHHHHHHHHHHHHHHHHHHHHHHHHSPPPHHHHHHHHHHHHHHHHHHHHHHHHTTPPP-B---

Radius of gyration: 21.81 Å; Cα contacts (8 Å, |Δi|>4): 200; chains: 1; bounding box: 48×68×60 Å

pLDDT: mean 85.89, std 17.74, range [26.7, 98.81]

Nearest PDB structures (foldseek):
  3gai-assembly1_A  TM=8.976E-01  e=9.870E-13  Limosilactobacillus reuteri
  6d5x-assembly1_B  TM=8.819E-01  e=2.507E-12  Homo sapiens
  2idx-assembly1_B  TM=8.945E-01  e=1.459E-11  Homo sapiens
  3ke5-assembly1_C  TM=9.113E-01  e=4.558E-11  Bacillus cereus ATCC 14579
  3ke4-assembly1_B  TM=9.119E-01  e=2.518E-10  Bacillus cereus ATCC 14579

Mean predicted aligned error: 8.39 Å

Sequence (207 aa):
MLLLKAKQIHLTSLKKKVIKMTGPKIYTKKGEDGTTGLFSGERVNKHNIRIKTCGNLDELNVWIGMIRNFKMDKNTQNTLITIQQELMSIAAQLSDHRAYEVSKKKHTLKPTDKNNVVFLENQIDLISKELPELKNFIIPGGYRIISHTHLARCSCRKVERLISELNDKESVPNVIIAYINRLSDYLFTLAIKFTYDMDVSEIKWIS

Foldseek 3Di:
DDDDDDDDPDPPDPPPPPPDPPDPDPDPCPCVVQWDAFPVRDIDGCPPLLNVLLVLLVVLLVLLVVLLVDDDDPVSNVVSVVVSVVSVLLSQCSRDLCRVVCCVVVVPGDHQDVVLLVVLVVLLVVLVVVDDDDPFDFDQDQDPSLNSLVVSLVSLVVSLVSVVVVCVVGNDPVSSNSNSVSVSSSSVSVSRSVCVVVVGDTDGDDD

Solvent-accessible surface area (backbone atoms only — not comparable to full-atom values): 12204 Å² total; per-residue (Å²): 140,85,77,91,70,90,74,78,80,75,81,75,77,79,76,76,77,80,78,73,85,86,66,81,70,89,75,76,71,79,47,77,87,51,33,44,73,36,86,86,67,51,74,43,53,55,81,35,60,54,51,45,32,37,52,39,40,52,52,31,39,50,38,52,55,58,50,64,75,52,94,74,56,72,66,62,54,48,52,52,50,54,49,44,54,47,44,52,48,50,33,54,35,53,52,30,97,57,32,47,64,48,24,64,74,65,67,78,43,82,68,88,45,69,65,64,39,51,50,46,51,53,52,39,54,56,54,56,73,76,49,78,84,81,86,64,58,64,59,89,46,98,45,72,63,30,35,43,29,47,50,28,23,54,38,32,53,51,33,44,53,39,50,52,59,36,38,79,78,45,90,61,64,66,55,58,55,50,34,42,54,50,47,29,52,37,30,48,53,49,26,53,48,50,33,60,79,63,71,50,82,78,50,65,63,85,128